Protein AF-0000000071025551 (afdb_homodimer)

Secondary structure (DSSP, 8-state):
-----------EEEEEEEEE--TT-EEEEEEEEE--TTGGG-SS-EEEEEEEETTEEEEEEEE-TT-PPPPEE-SSSEEEEEEEESS-EEETTEEEEEEEE-/-----------EEEEEEEEE--TT-EEEEEEEEE--TTGGG-SS-EEEEEEEETTEEEEEEEE-TT-PPPPEE-SSSEEEEEEEESS-EEETTEEEEEEEE-

Solvent-accessible surface area (backbone atoms only — not comparable to full-atom values): 10913 Å² total; per-residue (Å²): 131,77,84,73,72,77,82,77,65,75,48,52,35,39,38,38,36,41,44,41,54,55,84,89,19,29,40,40,38,39,64,81,40,48,49,31,52,56,36,84,72,45,74,49,19,34,37,36,37,27,36,31,55,96,86,40,78,39,82,73,50,76,35,27,13,65,52,60,75,70,77,41,69,36,88,34,30,28,40,36,37,40,38,38,34,72,73,61,50,54,39,88,34,36,34,33,42,68,47,79,49,114,131,78,84,71,73,76,80,77,63,74,53,49,38,38,36,37,36,42,44,44,54,57,83,88,20,27,38,39,37,40,65,81,41,49,48,28,52,58,35,84,72,46,75,50,19,33,37,37,38,27,35,31,54,97,85,40,76,39,84,72,47,77,35,27,12,68,54,61,71,72,78,41,68,36,90,33,30,28,39,35,37,40,36,38,35,76,72,61,48,53,40,88,34,36,34,33,41,68,47,79,49,112

Sequence (204 aa):
MSPNYPDEYDILLDCEYRIVVAPGTSIDLTFEDFSMEGGSSCQNDYLELYDVVSGVPVLLGVYCGTDAPPDTTSTENELRLVFHSDSSVGDNGFLANYVTNSMSPNYPDEYDILLDCEYRIVVAPGTSIDLTFEDFSMEGGSSCQNDYLELYDVVSGVPVLLGVYCGTDAPPDTTSTENELRLVFHSDSSVGDNGFLANYVTNS

Nearest PDB structures (foldseek):
  6gh8-assembly2_C  TM=7.427E-01  e=6.473E-05  Homo sapiens
  2qqk-assembly1_A  TM=7.541E-01  e=1.577E-04  Homo sapiens
  6fzw-assembly1_D  TM=7.476E-01  e=2.602E-04  Homo sapiens
  2qql-assembly1_A  TM=7.545E-01  e=4.062E-04  Homo sapiens
  6fzv-assembly1_D  TM=7.387E-01  e=3.075E-04  Homo sapiens

Structure (mmCIF, N/CA/C/O backbone):
data_AF-0000000071025551-model_v1
#
loop_
_entity.id
_entity.type
_entity.pdbx_description
1 polymer 'Putative bone morphogenetic protein 1-like'
#
loop_
_atom_site.group_PDB
_atom_site.id
_atom_site.type_symbol
_atom_site.label_atom_id
_atom_site.label_alt_id
_atom_site.label_comp_id
_atom_site.label_asym_id
_atom_site.label_entity_id
_atom_si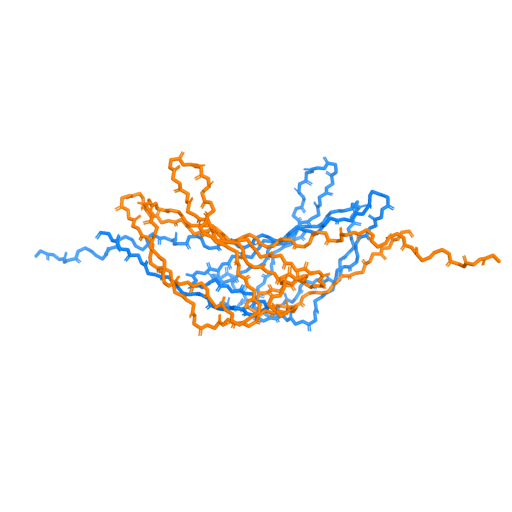te.label_seq_id
_atom_site.pdbx_PDB_ins_code
_atom_site.Cartn_x
_atom_site.Cartn_y
_atom_site.Cartn_z
_atom_site.occupancy
_atom_site.B_iso_or_equiv
_atom_site.auth_seq_id
_atom_site.auth_comp_id
_atom_site.auth_asym_id
_atom_site.auth_atom_id
_atom_site.pdbx_PDB_model_num
ATOM 1 N N . MET A 1 1 ? -17.875 -36.156 -15.172 1 19.58 1 MET A N 1
ATOM 2 C CA . MET A 1 1 ? -17.016 -35.75 -14.062 1 19.58 1 MET A CA 1
ATOM 3 C C . MET A 1 1 ? -16.766 -34.25 -14.086 1 19.58 1 MET A C 1
ATOM 5 O O . MET A 1 1 ? -16.266 -33.719 -15.086 1 19.58 1 MET A O 1
ATOM 9 N N . SER A 1 2 ? -17.578 -33.406 -13.625 1 21.92 2 SER A N 1
ATOM 10 C CA . SER A 1 2 ? -17.844 -32 -13.922 1 21.92 2 SER A CA 1
ATOM 11 C C . SER A 1 2 ? -16.672 -31.125 -13.523 1 21.92 2 SER A C 1
ATOM 13 O O . SER A 1 2 ? -16.125 -31.266 -12.43 1 21.92 2 SER A O 1
ATOM 15 N N . PRO A 1 3 ? -15.617 -30.766 -14.273 1 30.95 3 PRO A N 1
ATOM 16 C CA . PRO A 1 3 ? -14.297 -30.25 -13.898 1 30.95 3 PRO A CA 1
ATOM 17 C C . PRO A 1 3 ? -14.383 -29.062 -12.922 1 30.95 3 PRO A C 1
ATOM 19 O O . PRO A 1 3 ? -15.203 -28.172 -13.109 1 30.95 3 PRO A O 1
ATOM 22 N N . ASN A 1 4 ? -14.484 -29.266 -11.523 1 30.69 4 ASN A N 1
ATOM 23 C CA . ASN A 1 4 ? -14.711 -28.391 -10.375 1 30.69 4 ASN A CA 1
ATOM 24 C C . ASN A 1 4 ? -13.977 -27.062 -10.531 1 30.69 4 ASN A C 1
ATOM 26 O O . ASN A 1 4 ? -12.805 -27.031 -10.906 1 30.69 4 ASN A O 1
ATOM 30 N N . TYR A 1 5 ? -14.617 -26.016 -10.789 1 32.66 5 TYR A N 1
ATOM 31 C CA . TYR A 1 5 ? -14.203 -24.625 -10.945 1 32.66 5 TYR A CA 1
ATOM 32 C C . TYR A 1 5 ? -13.109 -24.266 -9.945 1 32.66 5 TYR A C 1
ATOM 34 O O . TYR A 1 5 ? -13.227 -24.578 -8.758 1 32.66 5 TYR A O 1
ATOM 42 N N . PRO A 1 6 ? -11.805 -24.344 -10.203 1 37.56 6 PRO A N 1
ATOM 43 C CA . PRO A 1 6 ? -10.781 -24.078 -9.195 1 37.56 6 PRO A CA 1
ATOM 44 C C . PRO A 1 6 ? -11.219 -23.031 -8.172 1 37.56 6 PRO A C 1
ATOM 46 O O . PRO A 1 6 ? -12.039 -22.156 -8.484 1 37.56 6 PRO A O 1
ATOM 49 N N . ASP A 1 7 ? -11.484 -23.281 -6.895 1 38.59 7 ASP A N 1
ATOM 50 C CA . ASP A 1 7 ? -11.82 -22.453 -5.734 1 38.59 7 ASP A CA 1
ATOM 51 C C . ASP A 1 7 ? -11.219 -21.062 -5.859 1 38.59 7 ASP A C 1
ATOM 53 O O . ASP A 1 7 ? -10.008 -20.906 -6.016 1 38.59 7 ASP A O 1
ATOM 57 N N . GLU A 1 8 ? -11.766 -20.016 -6.543 1 42.62 8 GLU A N 1
ATOM 58 C CA . GLU A 1 8 ? -11.547 -18.578 -6.633 1 42.62 8 GLU A CA 1
ATOM 59 C C . GLU A 1 8 ? -10.938 -18.031 -5.348 1 42.62 8 GLU A C 1
ATOM 61 O O . GLU A 1 8 ? -11.656 -17.734 -4.387 1 42.62 8 GLU A O 1
ATOM 66 N N . TYR A 1 9 ? -10.094 -18.734 -4.77 1 48.72 9 TYR A N 1
ATOM 67 C CA . TYR A 1 9 ? -9.547 -18.109 -3.57 1 48.72 9 TYR A CA 1
ATOM 68 C C . TYR A 1 9 ? -9.352 -16.609 -3.779 1 48.72 9 TYR A C 1
ATOM 70 O O . TYR A 1 9 ? -8.922 -16.188 -4.855 1 48.72 9 TYR A O 1
ATOM 78 N N . ASP A 1 10 ? -10.219 -15.891 -3.137 1 53.72 10 ASP A N 1
ATOM 79 C CA . ASP A 1 10 ? -10.211 -14.43 -3.07 1 53.72 10 ASP A CA 1
ATOM 80 C C . ASP A 1 10 ? -8.812 -13.906 -2.77 1 53.72 10 ASP A C 1
ATOM 82 O O . ASP A 1 10 ? -8.203 -14.281 -1.762 1 53.72 10 ASP A O 1
ATOM 86 N N . ILE A 1 11 ? -8.039 -13.758 -3.834 1 60.16 11 ILE A N 1
ATOM 87 C CA . ILE A 1 11 ? -6.758 -13.078 -3.682 1 60.16 11 ILE A CA 1
ATOM 88 C C . ILE A 1 11 ? -6.969 -11.727 -3.002 1 60.16 11 ILE A C 1
ATOM 90 O O . ILE A 1 11 ? -7.809 -10.93 -3.434 1 60.16 11 ILE A O 1
ATOM 94 N N . LEU A 1 12 ? -6.609 -11.836 -1.709 1 62.94 12 LEU A N 1
ATOM 95 C CA . LEU A 1 12 ? -6.723 -10.562 -1.004 1 62.94 12 LEU A CA 1
ATOM 96 C C . LEU A 1 12 ? -5.496 -9.688 -1.255 1 62.94 12 LEU A C 1
ATOM 98 O O . LEU A 1 12 ? -4.383 -10.047 -0.874 1 62.94 12 LEU A O 1
ATOM 102 N N . LEU A 1 13 ? -5.766 -8.664 -2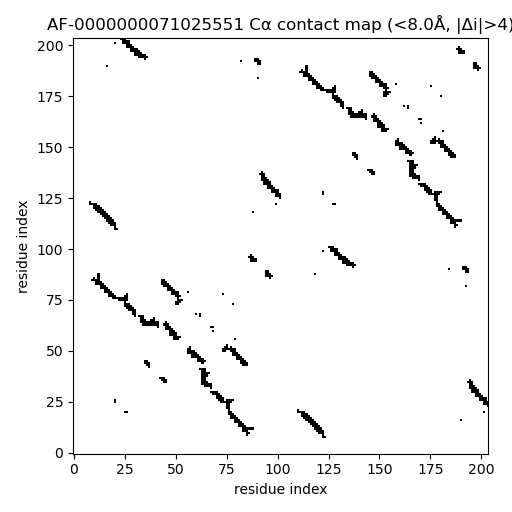.193 1 74.25 13 LEU A N 1
ATOM 103 C CA . LEU A 1 13 ? -4.738 -7.648 -2.412 1 74.25 13 LEU A CA 1
ATOM 104 C C . LEU A 1 13 ? -5 -6.418 -1.55 1 74.25 13 LEU A C 1
ATOM 106 O O . LEU A 1 13 ? -6.055 -5.789 -1.659 1 74.25 13 LEU A O 1
ATOM 110 N N . ASP A 1 14 ? -4.156 -6.293 -0.53 1 79.38 14 ASP A N 1
ATOM 111 C CA . ASP A 1 14 ? -4.301 -5.094 0.287 1 79.38 14 ASP A CA 1
ATOM 112 C C . ASP A 1 14 ? -3.043 -4.23 0.222 1 79.38 14 ASP A C 1
ATOM 114 O O . ASP A 1 14 ? -1.926 -4.742 0.316 1 79.38 14 ASP A O 1
ATOM 118 N N . CYS A 1 15 ? -3.285 -3.021 -0.14 1 84.31 15 CYS A N 1
ATOM 119 C CA . CYS A 1 15 ? -2.25 -2.004 -0.003 1 84.31 15 CYS A CA 1
ATOM 120 C C . CYS A 1 15 ? -2.514 -1.118 1.208 1 84.31 15 CYS A C 1
ATOM 122 O O . CYS A 1 15 ? -3.604 -0.56 1.349 1 84.31 15 CYS A O 1
ATOM 124 N N . GLU A 1 16 ? -1.615 -1.077 2.092 1 88.5 16 GLU A N 1
ATOM 125 C CA . GLU A 1 16 ? -1.729 -0.192 3.246 1 88.5 16 GLU A CA 1
ATOM 126 C C . GLU A 1 16 ? -0.703 0.937 3.18 1 88.5 16 GLU A C 1
ATOM 128 O O . GLU A 1 16 ? 0.493 0.687 3.014 1 88.5 16 GLU A O 1
ATOM 133 N N . TYR A 1 17 ? -1.312 2.162 3.223 1 88.88 17 TYR A N 1
ATOM 134 C CA . TYR A 1 17 ? -0.475 3.348 3.367 1 88.88 17 TYR A CA 1
ATOM 135 C C . TYR A 1 17 ? -0.443 3.82 4.816 1 88.88 17 TYR A C 1
ATOM 137 O O . TYR A 1 17 ? -1.484 3.898 5.473 1 88.88 17 TYR A O 1
ATOM 145 N N . ARG A 1 18 ? 0.72 4.082 5.34 1 89.19 18 ARG A N 1
ATOM 146 C CA . ARG A 1 18 ? 0.875 4.707 6.648 1 89.19 18 ARG A CA 1
ATOM 147 C C . ARG A 1 18 ? 1.546 6.07 6.531 1 89.19 18 ARG A C 1
ATOM 149 O O . ARG A 1 18 ? 2.668 6.176 6.031 1 89.19 18 ARG A O 1
ATOM 156 N N . ILE A 1 19 ? 0.842 7.059 6.969 1 89.94 19 ILE A N 1
ATOM 157 C CA . ILE A 1 19 ? 1.378 8.414 7.02 1 89.94 19 ILE A CA 1
ATOM 158 C C . ILE A 1 19 ? 1.691 8.789 8.469 1 89.94 19 ILE A C 1
ATOM 160 O O . ILE A 1 19 ? 0.787 8.891 9.297 1 89.94 19 ILE A O 1
ATOM 164 N N . VAL A 1 20 ? 2.93 8.945 8.766 1 90 20 VAL A N 1
ATOM 165 C CA . VAL A 1 20 ? 3.371 9.289 10.109 1 90 20 VAL A CA 1
ATOM 166 C C . VAL A 1 20 ? 4.23 10.547 10.07 1 90 20 VAL A C 1
ATOM 168 O O . VAL A 1 20 ? 5.168 10.641 9.273 1 90 20 VAL A O 1
ATOM 171 N N . VAL A 1 21 ? 3.859 11.523 10.883 1 89.38 21 VAL A N 1
ATOM 172 C CA . VAL A 1 21 ? 4.637 12.758 10.969 1 89.38 21 VAL A CA 1
ATOM 173 C C . VAL A 1 21 ? 5.164 12.938 12.391 1 89.38 21 VAL A C 1
ATOM 175 O O . VAL A 1 21 ? 5.027 12.039 13.227 1 89.38 21 VAL A O 1
ATOM 178 N N . ALA A 1 22 ? 5.891 13.992 12.609 1 88.06 22 ALA A N 1
ATOM 179 C CA . ALA A 1 22 ? 6.496 14.211 13.922 1 88.06 22 ALA A CA 1
ATOM 180 C C . ALA A 1 22 ? 5.426 14.344 15 1 88.06 22 ALA A C 1
ATOM 182 O O . ALA A 1 22 ? 4.359 14.914 14.766 1 88.06 22 ALA A O 1
ATOM 183 N N . PRO A 1 23 ? 5.746 13.805 16.219 1 90.81 23 PRO A N 1
ATOM 184 C CA . PRO A 1 23 ? 4.801 13.984 17.312 1 90.81 23 PRO A CA 1
ATOM 185 C C . PRO A 1 23 ? 4.438 15.453 17.531 1 90.81 23 PRO A C 1
ATOM 187 O O . PRO A 1 23 ? 5.293 16.328 17.422 1 90.81 23 PRO A O 1
ATOM 190 N N . GLY A 1 24 ? 3.201 15.719 17.906 1 91.88 24 GLY A N 1
ATOM 191 C CA . GLY A 1 24 ? 2.746 17.078 18.125 1 91.88 24 GLY A CA 1
ATOM 192 C C . GLY A 1 24 ? 2.303 17.781 16.844 1 91.88 24 GLY A C 1
ATOM 193 O O . GLY A 1 24 ? 1.814 18.906 16.891 1 91.88 24 GLY A O 1
ATOM 194 N N . THR A 1 25 ? 2.498 17.062 15.773 1 92.31 25 THR A N 1
ATOM 195 C CA . THR A 1 25 ? 2.102 17.562 14.461 1 92.31 25 THR A CA 1
ATOM 196 C C . THR A 1 25 ? 0.933 16.75 13.906 1 92.31 25 THR A C 1
ATOM 198 O O . THR A 1 25 ? 0.849 15.539 14.125 1 92.31 25 THR A O 1
ATOM 201 N N . SER A 1 26 ? 0.088 17.469 13.188 1 94.56 26 SER A N 1
ATOM 202 C CA . SER A 1 26 ? -1.045 16.766 12.594 1 94.56 26 SER A CA 1
ATOM 203 C C . SER A 1 26 ? -0.94 16.719 11.078 1 94.56 26 SER A C 1
ATOM 205 O O . SER A 1 26 ? -0.065 17.375 10.492 1 94.56 26 SER A O 1
ATOM 207 N N . ILE A 1 27 ? -1.828 15.906 10.484 1 92.38 27 ILE A N 1
ATOM 208 C CA . ILE A 1 27 ? -1.85 15.695 9.039 1 92.38 27 ILE A CA 1
ATOM 209 C C . ILE A 1 27 ? -3.152 16.234 8.461 1 92.38 27 ILE A C 1
ATOM 211 O O . ILE A 1 27 ? -4.234 15.961 8.977 1 92.38 27 ILE A O 1
ATOM 215 N N . ASP A 1 28 ? -3.025 17.031 7.43 1 94.94 28 ASP A N 1
ATOM 216 C CA . ASP A 1 28 ? -4.18 17.375 6.605 1 94.94 28 ASP A CA 1
ATOM 217 C C . ASP A 1 28 ? -4.148 16.625 5.273 1 94.94 28 ASP A C 1
ATOM 219 O O . ASP A 1 28 ? -3.262 16.859 4.445 1 94.94 28 ASP A O 1
ATOM 223 N N . LEU A 1 29 ? -5.184 15.766 5.113 1 95.06 29 LEU A N 1
ATOM 224 C CA . LEU A 1 29 ? -5.23 14.883 3.949 1 95.06 29 LEU A CA 1
ATOM 225 C C . LEU A 1 29 ? -6.336 15.305 2.988 1 95.06 29 LEU A C 1
ATOM 227 O O . LEU A 1 29 ? -7.469 15.547 3.406 1 95.06 29 LEU A O 1
ATOM 231 N N . THR A 1 30 ? -5.98 15.414 1.732 1 96.19 30 THR A N 1
ATOM 232 C CA . THR A 1 30 ? -6.938 15.727 0.681 1 96.19 30 THR A CA 1
ATOM 233 C C . THR A 1 30 ? -6.77 14.789 -0.509 1 96.19 30 THR A C 1
ATOM 235 O O . THR A 1 30 ? -5.656 14.344 -0.799 1 96.19 30 THR A O 1
ATOM 238 N N . PHE A 1 31 ? -7.898 14.523 -1.192 1 95.81 31 PHE A N 1
ATOM 239 C CA . PHE A 1 31 ? -7.848 13.695 -2.393 1 95.81 31 PHE A CA 1
ATOM 240 C C . PHE A 1 31 ? -8.008 14.547 -3.645 1 95.81 31 PHE A C 1
ATOM 242 O O . PHE A 1 31 ? -9.031 15.211 -3.828 1 95.81 31 PHE A O 1
ATOM 249 N N . GLU A 1 32 ? -6.988 14.422 -4.434 1 93.88 32 GLU A N 1
ATOM 250 C CA . GLU A 1 32 ? -6.992 15.172 -5.688 1 93.88 32 GLU A CA 1
ATOM 251 C C . GLU A 1 32 ? -7.766 14.43 -6.77 1 93.88 32 GLU A C 1
ATOM 253 O O . GLU A 1 32 ? -8.344 15.055 -7.668 1 93.88 32 GLU A O 1
ATOM 258 N N . ASP A 1 33 ? -7.727 13.172 -6.746 1 94.12 33 ASP A N 1
ATOM 259 C CA . ASP A 1 33 ? -8.43 12.266 -7.648 1 94.12 33 ASP A CA 1
ATOM 260 C C . ASP A 1 33 ? -8.969 11.055 -6.895 1 94.12 33 ASP A C 1
ATOM 262 O O . ASP A 1 33 ? -8.312 10.539 -5.98 1 94.12 33 ASP A O 1
ATOM 266 N N . PHE A 1 34 ? -10.219 10.734 -7.402 1 94.25 34 PHE A N 1
ATOM 267 C CA . PHE A 1 34 ? -10.836 9.578 -6.766 1 94.25 34 PHE A CA 1
ATOM 268 C C . PHE A 1 34 ? -11.859 8.93 -7.691 1 94.25 34 PHE A C 1
ATOM 270 O O . PHE A 1 34 ? -12.93 9.492 -7.934 1 94.25 34 PHE A O 1
ATOM 277 N N . SER A 1 35 ? -11.484 7.738 -8.164 1 91.88 35 SER A N 1
ATOM 278 C CA . SER A 1 35 ? -12.336 6.941 -9.031 1 91.88 35 SER A CA 1
ATOM 279 C C . SER A 1 35 ? -11.992 5.457 -8.938 1 91.88 35 SER A C 1
ATOM 281 O O . SER A 1 35 ? -11.102 4.977 -9.641 1 91.88 35 SER A O 1
ATOM 283 N N . MET A 1 36 ? -12.688 4.746 -8.094 1 87.88 36 MET A N 1
ATOM 284 C CA . MET A 1 36 ? -12.359 3.346 -7.828 1 87.88 36 MET A CA 1
ATOM 285 C C . MET A 1 36 ? -13.297 2.414 -8.594 1 87.88 36 MET A C 1
ATOM 287 O O . MET A 1 36 ? -14.461 2.75 -8.82 1 87.88 36 MET A O 1
ATOM 291 N N . GLU A 1 37 ? -12.789 1.286 -8.867 1 83.44 37 GLU A N 1
ATOM 292 C CA . GLU A 1 37 ? -13.586 0.285 -9.578 1 83.44 37 GLU A CA 1
ATOM 293 C C . GLU A 1 37 ? -14.695 -0.269 -8.688 1 83.44 37 GLU A C 1
ATOM 295 O O . GLU A 1 37 ? -14.484 -0.488 -7.488 1 83.44 37 GLU A O 1
ATOM 300 N N . GLY A 1 38 ? -15.867 -0.731 -9.289 1 79.12 38 GLY A N 1
ATOM 301 C CA . GLY A 1 38 ? -16.953 -1.413 -8.602 1 79.12 38 GLY A CA 1
ATOM 302 C C . GLY A 1 38 ? -18.109 -0.496 -8.25 1 79.12 38 GLY A C 1
ATOM 303 O O . GLY A 1 38 ? -19.172 -0.962 -7.852 1 79.12 38 GLY A O 1
ATOM 304 N N . GLY A 1 39 ? -17.906 0.752 -8.531 1 75.44 39 GLY A N 1
ATOM 305 C CA . GLY A 1 39 ? -19.031 1.657 -8.344 1 75.44 39 GLY A CA 1
ATOM 306 C C . GLY A 1 39 ? -19.328 1.937 -6.883 1 75.44 39 GLY A C 1
ATOM 307 O O . GLY A 1 39 ? -18.438 1.893 -6.039 1 75.44 39 GLY A O 1
ATOM 308 N N . SER A 1 40 ? -20.656 2.174 -6.625 1 74.56 40 SER A N 1
ATOM 309 C CA . SER A 1 40 ? -21.062 2.688 -5.32 1 74.56 40 SER A CA 1
ATOM 310 C C . SER A 1 40 ? -21.281 1.554 -4.324 1 74.56 40 SER A C 1
ATOM 312 O O . SER A 1 40 ? -21.391 1.789 -3.119 1 74.56 40 SER A O 1
ATOM 314 N N . SER A 1 41 ? -21.219 0.377 -4.77 1 79.56 41 SER A N 1
ATOM 315 C CA . SER A 1 41 ? -21.531 -0.725 -3.863 1 79.56 41 SER A CA 1
ATOM 316 C C . SER A 1 41 ? -20.266 -1.311 -3.248 1 79.56 41 SER A C 1
ATOM 318 O O . SER A 1 41 ? -20.328 -2.225 -2.424 1 79.56 41 SER A O 1
ATOM 320 N N . CYS A 1 42 ? -19.141 -0.804 -3.506 1 81 42 CYS A N 1
ATOM 321 C CA . CYS A 1 42 ? -17.859 -1.176 -2.934 1 81 42 CYS A CA 1
ATOM 322 C C . CYS A 1 42 ? -17.641 -2.682 -3.016 1 81 42 CYS A C 1
ATOM 324 O O . CYS A 1 42 ? -17.156 -3.295 -2.064 1 81 42 CYS A O 1
ATOM 326 N N . GLN A 1 43 ? -18.094 -3.305 -4.109 1 78.38 43 GLN A N 1
ATOM 327 C CA . GLN A 1 43 ? -18.016 -4.754 -4.258 1 78.38 43 GLN A CA 1
ATOM 328 C C . GLN A 1 43 ? -16.641 -5.184 -4.758 1 78.38 43 GLN A C 1
ATOM 330 O O . GLN A 1 43 ? -16.234 -6.336 -4.582 1 78.38 43 GLN A O 1
ATOM 335 N N . ASN A 1 44 ? -15.984 -4.32 -5.316 1 82 44 ASN A N 1
ATOM 336 C CA . ASN A 1 44 ? -14.68 -4.66 -5.871 1 82 44 ASN A CA 1
ATOM 337 C C . ASN A 1 44 ? -13.555 -3.904 -5.16 1 82 44 ASN A C 1
ATOM 339 O O . ASN A 1 44 ? -13.055 -4.355 -4.129 1 82 44 ASN A O 1
ATOM 343 N N . ASP A 1 45 ? -13.367 -2.699 -5.605 1 85.88 45 ASP A N 1
ATOM 344 C CA . ASP A 1 45 ? -12.312 -1.915 -4.973 1 85.88 45 ASP A CA 1
ATOM 345 C C . ASP A 1 45 ? -12.891 -0.924 -3.965 1 85.88 45 ASP A C 1
ATOM 347 O O . ASP A 1 45 ? -13.93 -0.311 -4.219 1 85.88 45 ASP A O 1
ATOM 351 N N . TYR A 1 46 ? -12.25 -0.785 -2.846 1 91.38 46 TYR A N 1
ATOM 352 C CA . TYR A 1 46 ? -12.641 0.263 -1.909 1 91.38 46 TYR A CA 1
ATOM 353 C C . TYR A 1 46 ? -11.461 0.694 -1.047 1 91.38 46 TYR A C 1
ATOM 355 O O . TYR A 1 46 ? -10.438 0.008 -0.999 1 91.38 46 TYR A O 1
ATOM 363 N N . LEU A 1 47 ? -11.695 1.9 -0.418 1 93.25 47 LEU A N 1
ATOM 364 C CA . LEU A 1 47 ? -10.672 2.514 0.429 1 93.25 47 LEU A CA 1
ATOM 365 C C . LEU A 1 47 ? -11.188 2.684 1.855 1 93.25 47 LEU A C 1
ATOM 367 O O . LEU A 1 47 ? -12.297 3.17 2.066 1 93.25 47 LEU A O 1
ATOM 371 N N . GLU A 1 48 ? -10.391 2.205 2.809 1 95 48 GLU A N 1
ATOM 372 C CA . GLU A 1 48 ? -10.641 2.514 4.215 1 95 48 GLU A CA 1
ATOM 373 C C . GLU A 1 48 ? -9.672 3.574 4.723 1 95 48 GLU A C 1
ATOM 375 O O . GLU A 1 48 ? -8.477 3.523 4.43 1 95 48 GLU A O 1
ATOM 380 N N . LEU A 1 49 ? -10.227 4.547 5.441 1 97.5 49 LEU A N 1
ATOM 381 C CA . LEU A 1 49 ? -9.414 5.582 6.074 1 97.5 49 LEU A CA 1
ATOM 382 C C . LEU A 1 49 ? -9.492 5.48 7.594 1 97.5 49 LEU A C 1
ATOM 384 O O . LEU A 1 49 ? -10.586 5.434 8.164 1 97.5 49 LEU A O 1
ATOM 388 N N . TYR A 1 50 ? -8.289 5.449 8.219 1 98.12 50 TYR A N 1
ATOM 389 C CA . TYR A 1 50 ? -8.219 5.348 9.672 1 98.12 50 TYR A CA 1
ATOM 390 C C . TYR A 1 50 ? -7.465 6.531 10.266 1 98.12 50 TYR A C 1
ATOM 392 O O . TYR A 1 50 ? -6.465 6.984 9.703 1 98.12 50 TYR A O 1
ATOM 400 N N . ASP A 1 51 ? -7.984 7.016 11.344 1 98.56 51 ASP A N 1
ATOM 401 C CA . ASP A 1 51 ? -7.219 7.844 12.266 1 98.56 51 ASP A CA 1
ATOM 402 C C . ASP A 1 51 ? -6.566 6.996 13.352 1 98.56 51 ASP A C 1
ATOM 404 O O . ASP A 1 51 ? -7.223 6.152 13.969 1 98.56 51 ASP A O 1
ATOM 408 N N . VAL A 1 52 ? -5.273 7.207 13.594 1 97.62 52 VAL A N 1
ATOM 409 C CA . VAL A 1 52 ? -4.625 6.438 14.656 1 97.62 52 VAL A CA 1
ATOM 410 C C . VAL A 1 52 ? -4.492 7.297 15.914 1 97.62 52 VAL A C 1
ATOM 412 O O . VAL A 1 52 ? -3.75 8.281 15.922 1 97.62 52 VAL A O 1
ATOM 415 N N . VAL A 1 53 ? -5.156 6.945 16.922 1 97.69 53 VAL A N 1
ATOM 416 C CA . VAL A 1 53 ? -5.195 7.691 18.172 1 97.69 53 VAL A CA 1
ATOM 417 C C . VAL A 1 53 ? -4.633 6.828 19.297 1 97.69 53 VAL A C 1
ATOM 419 O O . VAL A 1 53 ? -5.156 5.75 19.578 1 97.69 53 VAL A O 1
ATOM 422 N N . SER A 1 54 ? -3.502 7.289 19.938 1 97.44 54 SER A N 1
ATOM 423 C CA . SER A 1 54 ? -2.816 6.543 20.984 1 97.44 54 SER A CA 1
ATOM 424 C C . SER A 1 54 ? -2.451 5.141 20.516 1 97.44 54 SER A C 1
ATOM 426 O O . SER A 1 54 ? -2.656 4.164 21.25 1 97.44 54 SER A O 1
ATOM 428 N N . GLY A 1 55 ? -2.131 5.004 19.25 1 96.25 55 GLY A N 1
ATOM 429 C CA . GLY A 1 55 ? -1.635 3.77 18.656 1 96.25 55 GLY A CA 1
ATOM 430 C C . GLY A 1 55 ? -2.742 2.863 18.156 1 96.25 55 GLY A C 1
ATOM 431 O O . GLY A 1 55 ? -2.475 1.768 17.656 1 96.25 55 GLY A O 1
ATOM 432 N N . VAL A 1 56 ? -4.012 3.322 18.297 1 98 56 VAL A N 1
ATOM 433 C CA . VAL A 1 56 ? -5.145 2.49 17.906 1 98 56 VAL A CA 1
ATOM 434 C C . VAL A 1 56 ? -5.793 3.057 16.641 1 98 56 VAL A C 1
ATOM 436 O O . VAL A 1 56 ? -6.176 4.227 16.609 1 98 56 VAL A O 1
ATOM 439 N N . PRO A 1 57 ? -5.922 2.244 15.688 1 98.12 57 PRO A N 1
ATOM 440 C CA . PRO A 1 57 ? -6.613 2.732 14.492 1 98.12 57 PRO A CA 1
ATOM 441 C C . PRO A 1 57 ? -8.117 2.881 14.703 1 98.12 57 PRO A C 1
ATOM 443 O O . PRO A 1 57 ? -8.773 1.948 15.172 1 98.12 57 PRO A O 1
ATOM 446 N N . VAL A 1 58 ? -8.656 4.027 14.375 1 98.56 58 VAL A N 1
ATOM 447 C CA . VAL A 1 58 ? -10.086 4.336 14.406 1 98.56 58 VAL A CA 1
ATOM 448 C C . VAL A 1 58 ? -10.602 4.551 12.984 1 98.56 58 VAL A C 1
ATOM 450 O O . VAL A 1 58 ? -10.102 5.422 12.266 1 98.56 58 VAL A O 1
ATOM 453 N N . LEU A 1 59 ? -11.602 3.768 12.562 1 98.56 59 LEU A N 1
ATOM 454 C CA . LEU A 1 59 ? -12.141 3.867 11.211 1 98.56 59 LEU A CA 1
ATOM 455 C C . LEU A 1 59 ? -12.914 5.168 11.031 1 98.56 59 LEU A C 1
ATOM 457 O O . LEU A 1 59 ? -13.883 5.422 11.758 1 98.56 59 LEU A O 1
ATOM 461 N N . LEU A 1 60 ? -12.422 5.926 10.031 1 98.44 60 LEU A N 1
ATOM 462 C CA . LEU A 1 60 ? -13.102 7.184 9.727 1 98.44 60 LEU A CA 1
ATOM 463 C C . LEU A 1 60 ? -14.164 6.984 8.648 1 98.44 60 LEU A C 1
ATOM 465 O O . LEU A 1 60 ? -15.156 7.711 8.602 1 98.44 60 LEU A O 1
ATOM 469 N N . GLY A 1 61 ? -13.977 6.09 7.699 1 97.31 61 GLY A N 1
ATOM 470 C CA . GLY A 1 61 ? -14.945 5.816 6.652 1 97.31 61 GLY A CA 1
ATOM 471 C C . GLY A 1 61 ? -14.453 4.812 5.629 1 97.31 61 GLY A C 1
ATOM 472 O O . GLY A 1 61 ? -13.266 4.477 5.598 1 97.31 61 GLY A O 1
ATOM 473 N N . VAL A 1 62 ? -15.414 4.297 4.883 1 95.38 62 VAL A N 1
ATOM 474 C CA . VAL A 1 62 ? -15.18 3.43 3.734 1 95.38 62 VAL A CA 1
ATOM 475 C C . VAL A 1 62 ? -15.688 4.109 2.463 1 95.38 62 VAL A C 1
ATOM 477 O O . VAL A 1 62 ? -16.797 4.633 2.432 1 95.38 62 VAL A O 1
ATOM 480 N N . TYR A 1 63 ? -14.82 4.102 1.489 1 94.62 63 TYR A N 1
ATOM 481 C CA . TYR A 1 63 ? -15.133 4.891 0.302 1 94.62 63 TYR A CA 1
ATOM 482 C C . TYR A 1 63 ? -14.914 4.074 -0.967 1 94.62 63 TYR A C 1
ATOM 484 O O . TYR A 1 63 ? -13.953 3.309 -1.061 1 94.62 63 TYR A O 1
ATOM 492 N N . CYS A 1 64 ? -15.734 4.273 -2.008 1 93.31 64 CYS A N 1
ATOM 493 C CA . CYS A 1 64 ? -15.68 3.553 -3.275 1 93.31 64 CYS A CA 1
ATOM 494 C C . CYS A 1 64 ? -16.328 4.363 -4.395 1 93.31 64 CYS A C 1
ATOM 496 O O . CYS A 1 64 ? -16.922 5.406 -4.141 1 93.31 64 CYS A O 1
ATOM 498 N N . GLY A 1 65 ? -16.156 3.811 -5.613 1 92.5 65 GLY A N 1
ATOM 499 C CA . GLY A 1 65 ? -16.719 4.535 -6.746 1 92.5 65 GLY A CA 1
ATOM 500 C C . GLY A 1 65 ? -16.078 5.895 -6.953 1 92.5 65 GLY A C 1
ATOM 501 O O . GLY A 1 65 ? -14.852 6.008 -7.039 1 92.5 65 GLY A O 1
ATOM 502 N N . THR A 1 66 ? -16.891 6.938 -7.023 1 93.69 66 THR A N 1
ATOM 503 C CA . THR A 1 66 ? -16.375 8.281 -7.254 1 93.69 66 THR A CA 1
ATOM 504 C C . THR A 1 66 ? -16.609 9.172 -6.035 1 93.69 66 THR A C 1
ATOM 506 O O . THR A 1 66 ? -16.406 10.383 -6.098 1 93.69 66 THR A O 1
ATOM 509 N N . ASP A 1 67 ? -17.031 8.57 -4.961 1 92.06 67 ASP A N 1
ATOM 510 C CA . ASP A 1 67 ? -17.25 9.32 -3.725 1 92.06 67 ASP A CA 1
ATOM 511 C C . ASP A 1 67 ? -15.969 9.422 -2.91 1 92.06 67 ASP A C 1
ATOM 513 O O . ASP A 1 67 ? -15.672 8.555 -2.092 1 92.06 67 ASP A O 1
ATOM 517 N N . ALA A 1 68 ? -15.391 10.547 -3.072 1 94.5 68 ALA A N 1
ATOM 518 C CA . ALA A 1 68 ? -14.094 10.719 -2.42 1 94.5 68 ALA A CA 1
ATOM 519 C C . ALA A 1 68 ? -14.258 10.953 -0.921 1 94.5 68 ALA A C 1
ATOM 521 O O . ALA A 1 68 ? -15.281 11.492 -0.481 1 94.5 68 ALA A O 1
ATOM 522 N N . PRO A 1 69 ? -13.266 10.547 -0.15 1 96.81 69 PRO A N 1
ATOM 523 C CA . PRO A 1 69 ? -13.281 10.945 1.259 1 96.81 69 PRO A CA 1
ATOM 524 C C . PRO A 1 69 ? -13.289 12.461 1.441 1 96.81 69 PRO A C 1
ATOM 526 O O . PRO A 1 69 ? -12.734 13.195 0.611 1 96.81 69 PRO A O 1
ATOM 529 N N . PRO A 1 70 ? -13.914 12.914 2.504 1 97.69 70 PRO A N 1
ATOM 530 C CA . PRO A 1 70 ? -13.789 14.344 2.793 1 97.69 70 PRO A CA 1
ATOM 531 C C . PRO A 1 70 ? -12.383 14.734 3.244 1 97.69 70 PRO A C 1
ATOM 533 O O . PRO A 1 70 ? -11.609 13.883 3.678 1 97.69 70 PRO A O 1
ATOM 536 N N . ASP A 1 71 ? -12.086 16.031 3.062 1 97.69 71 ASP A N 1
ATOM 537 C CA . ASP A 1 71 ? -10.844 16.516 3.664 1 97.69 71 ASP A CA 1
ATOM 538 C C . ASP A 1 71 ? -10.742 16.078 5.125 1 97.69 71 ASP A C 1
ATOM 540 O O . ASP A 1 71 ? -11.695 16.234 5.891 1 97.69 71 ASP A O 1
ATOM 544 N N . THR A 1 72 ? -9.555 15.555 5.48 1 97.81 72 THR A N 1
ATOM 545 C CA . THR A 1 72 ? -9.445 14.93 6.793 1 97.81 72 THR A CA 1
ATOM 546 C C . THR A 1 72 ? -8.219 15.445 7.539 1 97.81 72 THR A C 1
ATOM 548 O O . THR A 1 72 ? -7.125 15.523 6.969 1 97.81 72 THR A O 1
ATOM 551 N N . THR A 1 73 ? -8.406 15.836 8.758 1 97.5 73 THR A N 1
ATOM 552 C CA . THR A 1 73 ? -7.301 16.172 9.641 1 97.5 73 THR A CA 1
ATOM 553 C C . THR A 1 73 ? -7.125 15.102 10.719 1 97.5 73 THR A C 1
ATOM 555 O O . THR A 1 73 ? -8.094 14.695 11.359 1 97.5 73 THR A O 1
ATOM 558 N N . SER A 1 74 ? -5.914 14.688 10.922 1 97.44 74 SER A N 1
ATOM 559 C CA . SER A 1 74 ? -5.668 13.641 11.906 1 97.44 74 SER A CA 1
ATOM 560 C C . SER A 1 74 ? -5.762 14.188 13.328 1 97.44 74 SER A C 1
ATOM 562 O O . SER A 1 74 ? -5.504 15.367 13.562 1 97.44 74 SER A O 1
ATOM 564 N N . THR A 1 75 ? -6.223 13.359 14.266 1 98.06 75 THR A N 1
ATOM 565 C CA . THR A 1 75 ? -6.27 13.727 15.68 1 98.06 75 THR A CA 1
ATOM 566 C C . THR A 1 75 ? -4.859 13.852 16.25 1 98.06 75 THR A C 1
ATOM 568 O O . THR A 1 75 ? -4.578 14.781 17.016 1 98.06 75 THR A O 1
ATOM 571 N N . GLU A 1 76 ? -4.008 12.906 15.984 1 96.81 76 GLU A N 1
ATOM 572 C CA . GLU A 1 76 ? -2.598 12.93 16.375 1 96.81 76 GLU A CA 1
ATOM 573 C C . GLU A 1 76 ? -1.692 12.922 15.141 1 96.81 76 GLU A C 1
ATOM 575 O O . GLU A 1 76 ? -1.92 13.68 14.195 1 96.81 76 GLU A O 1
ATOM 580 N N . ASN A 1 77 ? -0.673 12.141 15.117 1 94.88 77 ASN A N 1
ATOM 581 C CA . ASN A 1 77 ? 0.348 12.336 14.094 1 94.88 77 ASN A CA 1
ATOM 582 C C . ASN A 1 77 ? 0.372 11.172 13.102 1 94.88 77 ASN A C 1
ATOM 584 O O . ASN A 1 77 ? 1.395 10.914 12.469 1 94.88 77 ASN A O 1
ATOM 588 N N . GLU A 1 78 ? -0.776 10.414 12.977 1 94 78 GLU A N 1
ATOM 589 C CA . GLU A 1 78 ? -0.751 9.242 12.102 1 94 78 GLU A CA 1
ATOM 590 C C . GLU A 1 78 ? -2.111 9.016 11.445 1 94 78 GLU A C 1
ATOM 592 O O . GLU A 1 78 ? -3.146 9.078 12.117 1 94 78 GLU A O 1
ATOM 597 N N . LEU A 1 79 ? -2.125 8.859 10.117 1 95.5 79 LEU A N 1
ATOM 598 C CA . LEU A 1 79 ? -3.252 8.344 9.344 1 95.5 79 LEU A CA 1
ATOM 599 C C . LEU A 1 79 ? -2.881 7.043 8.641 1 95.5 79 LEU A C 1
ATOM 601 O O . LEU A 1 79 ? -1.716 6.828 8.297 1 95.5 79 LEU A O 1
ATOM 605 N N . ARG A 1 80 ? -3.879 6.258 8.461 1 94.38 80 ARG A N 1
ATOM 606 C CA . ARG A 1 80 ? -3.715 5.004 7.73 1 94.38 80 ARG A CA 1
ATOM 607 C C . ARG A 1 80 ? -4.777 4.855 6.648 1 94.38 80 ARG A C 1
ATOM 609 O O . ARG A 1 80 ? -5.965 5.082 6.902 1 94.38 80 ARG A O 1
ATOM 616 N N . LEU A 1 81 ? -4.281 4.527 5.445 1 94 81 LEU A N 1
ATOM 617 C CA . LEU A 1 81 ? -5.164 4.203 4.328 1 94 81 LEU A CA 1
ATOM 618 C C . LEU A 1 81 ? -5.016 2.742 3.922 1 94 81 LEU A C 1
ATOM 620 O O . LEU A 1 81 ? -3.895 2.252 3.752 1 94 81 LEU A O 1
ATOM 624 N N . VAL A 1 82 ? -6.121 2.023 3.809 1 91.94 82 VAL A N 1
ATOM 625 C CA . VAL A 1 82 ? -6.094 0.638 3.354 1 91.94 82 VAL A CA 1
ATOM 626 C C . VAL A 1 82 ? -6.926 0.498 2.08 1 91.94 82 VAL A C 1
ATOM 628 O O . VAL A 1 82 ? -8.148 0.659 2.107 1 91.94 82 VAL A O 1
ATOM 631 N N . PHE A 1 83 ? -6.234 0.161 1.026 1 89.81 83 PHE A N 1
ATOM 632 C CA . PHE A 1 83 ? -6.879 -0.05 -0.265 1 89.81 83 PHE A CA 1
ATOM 633 C C . PHE A 1 83 ? -7.066 -1.537 -0.538 1 89.81 83 PHE A C 1
ATOM 635 O O . PHE A 1 83 ? -6.109 -2.312 -0.478 1 89.81 83 PHE A O 1
ATOM 642 N N . HIS A 1 84 ? -8.25 -1.887 -0.845 1 87.19 84 HIS A N 1
ATOM 643 C CA . HIS A 1 84 ? -8.617 -3.252 -1.206 1 87.19 84 HIS A CA 1
ATOM 644 C C . HIS A 1 84 ? -8.914 -3.367 -2.697 1 87.19 84 HIS A C 1
ATOM 646 O O . HIS A 1 84 ? -9.727 -2.613 -3.23 1 87.19 84 HIS A O 1
ATOM 652 N N . SER A 1 85 ? -8.156 -4.281 -3.357 1 81.62 85 SER A N 1
ATOM 653 C CA . SER A 1 85 ? -8.398 -4.5 -4.777 1 81.62 85 SER A CA 1
ATOM 654 C C . SER A 1 85 ? -8.43 -5.988 -5.109 1 81.62 85 SER A C 1
ATOM 656 O O . SER A 1 85 ? -7.844 -6.801 -4.391 1 81.62 85 SER A O 1
ATOM 658 N N . ASP A 1 86 ? -9.047 -6.461 -6.195 1 77.56 86 ASP A N 1
ATOM 659 C CA . ASP A 1 86 ? -9.164 -7.875 -6.543 1 77.56 86 ASP A CA 1
ATOM 660 C C . ASP A 1 86 ? -8.195 -8.25 -7.66 1 77.56 86 ASP A C 1
ATOM 662 O O . ASP A 1 86 ? -7.977 -9.43 -7.93 1 77.56 86 ASP A O 1
ATOM 666 N N . SER A 1 87 ? -7.605 -7.324 -8.258 1 71.38 87 SER A N 1
ATOM 667 C CA . SER A 1 87 ? -7.02 -7.844 -9.492 1 71.38 87 SER A CA 1
ATOM 668 C C . SER A 1 87 ? -5.582 -7.367 -9.664 1 71.38 87 SER A C 1
ATOM 670 O O . SER A 1 87 ? -4.824 -7.934 -10.453 1 71.38 87 SER A O 1
ATOM 672 N N . SER A 1 88 ? -5.113 -6.324 -9.188 1 76.06 88 SER A N 1
ATOM 673 C CA . SER A 1 88 ? -3.77 -5.863 -9.516 1 76.06 88 SER A CA 1
ATOM 674 C C . SER A 1 88 ? -3.168 -5.062 -8.359 1 76.06 88 SER A C 1
ATOM 676 O O . SER A 1 88 ? -3.877 -4.676 -7.434 1 76.06 88 SER A O 1
ATOM 678 N N . VAL A 1 89 ? -1.858 -5.133 -8.508 1 82.19 89 VAL A N 1
ATOM 679 C CA . VAL A 1 89 ? -1.059 -4.297 -7.625 1 82.19 89 VAL A CA 1
ATOM 680 C C . VAL A 1 89 ? -0.502 -3.105 -8.398 1 82.19 89 VAL A C 1
ATOM 682 O O . VAL A 1 89 ? -0.005 -3.262 -9.516 1 82.19 89 VAL A O 1
ATOM 685 N N . GLY A 1 90 ? -0.65 -1.979 -7.852 1 82.25 90 GLY A N 1
ATOM 686 C CA . GLY A 1 90 ? -0.052 -0.85 -8.547 1 82.25 90 GLY A CA 1
ATOM 687 C C . GLY A 1 90 ? 0.09 0.381 -7.672 1 82.25 90 GLY A C 1
ATOM 688 O O . GLY A 1 90 ? -0.499 0.452 -6.59 1 82.25 90 GLY A O 1
ATOM 689 N N . ASP A 1 91 ? 0.885 1.296 -8.016 1 80 91 ASP A N 1
ATOM 690 C CA . ASP A 1 91 ? 1.1 2.639 -7.484 1 80 91 ASP A CA 1
ATOM 691 C C . ASP A 1 91 ? 1.558 3.598 -8.578 1 80 91 ASP A C 1
ATOM 693 O O . ASP A 1 91 ? 1.49 3.27 -9.766 1 80 91 ASP A O 1
ATOM 697 N N . ASN A 1 92 ? 1.892 4.891 -8.023 1 74.12 92 ASN A N 1
ATOM 698 C CA . ASN A 1 92 ? 2.426 5.852 -8.977 1 74.12 92 ASN A CA 1
ATOM 699 C C . ASN A 1 92 ? 3.768 5.398 -9.547 1 74.12 92 ASN A C 1
ATOM 701 O O . ASN A 1 92 ? 4.797 5.496 -8.875 1 74.12 92 ASN A O 1
ATOM 705 N N . GLY A 1 93 ? 3.65 4.668 -10.695 1 81.75 93 GLY A N 1
ATOM 706 C CA . GLY A 1 93 ? 4.883 4.348 -11.398 1 81.75 93 GLY A CA 1
ATOM 707 C C . GLY A 1 93 ? 5.027 2.869 -11.711 1 81.75 93 GLY A C 1
ATOM 708 O O . GLY A 1 93 ? 5.996 2.453 -12.352 1 81.75 93 GLY A O 1
ATOM 709 N N . PHE A 1 94 ? 4.129 2.078 -11.156 1 89.06 94 PHE A N 1
ATOM 710 C CA . PHE A 1 94 ? 4.215 0.692 -11.602 1 89.06 94 PHE A CA 1
ATOM 711 C C . PHE A 1 94 ? 2.834 0.046 -11.625 1 89.06 94 PHE A C 1
ATOM 713 O O . PHE A 1 94 ? 1.912 0.512 -10.953 1 89.06 94 PHE A O 1
ATOM 720 N N . LEU A 1 95 ? 2.744 -0.971 -12.422 1 89.94 95 LEU A N 1
ATOM 721 C CA . LEU A 1 95 ? 1.6 -1.869 -12.523 1 89.94 95 LEU A CA 1
ATOM 722 C C . LEU A 1 95 ? 2.053 -3.322 -12.609 1 89.94 95 LEU A C 1
ATOM 724 O O . LEU A 1 95 ? 2.852 -3.678 -13.484 1 89.94 95 LEU A O 1
ATOM 728 N N . ALA A 1 96 ? 1.534 -4.094 -11.648 1 91.31 96 ALA A N 1
ATOM 729 C CA . ALA A 1 96 ? 1.913 -5.504 -11.602 1 91.31 96 ALA A CA 1
ATOM 730 C C . ALA A 1 96 ? 0.683 -6.402 -11.664 1 91.31 96 ALA A C 1
ATOM 732 O O . ALA A 1 96 ? -0.367 -6.074 -11.109 1 91.31 96 ALA A O 1
ATOM 733 N N . ASN A 1 97 ? 0.979 -7.477 -12.375 1 90.12 97 ASN A N 1
ATOM 734 C CA . ASN A 1 97 ? -0.024 -8.531 -12.453 1 90.12 97 ASN A CA 1
ATOM 735 C C . ASN A 1 97 ? 0.511 -9.852 -11.906 1 90.12 97 ASN A C 1
ATOM 737 O O . ASN A 1 97 ? 1.725 -10.055 -11.836 1 90.12 97 ASN A O 1
ATOM 741 N N . TYR A 1 98 ? -0.431 -10.664 -11.43 1 89.56 98 TYR A N 1
ATOM 742 C CA . TYR A 1 98 ? 0.025 -11.961 -10.93 1 89.56 98 TYR A CA 1
ATOM 743 C C . TYR A 1 98 ? -0.944 -13.062 -11.328 1 89.56 98 TYR A C 1
ATOM 745 O O . TYR A 1 98 ? -2.121 -12.805 -11.586 1 89.56 98 TYR A O 1
ATOM 753 N N . VAL A 1 99 ? -0.391 -14.273 -11.492 1 89 99 VAL A N 1
ATOM 754 C CA . VAL A 1 99 ? -1.191 -15.477 -11.719 1 89 99 VAL A CA 1
ATOM 755 C C . VAL A 1 99 ? -0.839 -16.531 -10.68 1 89 99 VAL A C 1
ATOM 757 O O . VAL A 1 99 ? 0.238 -16.5 -10.078 1 89 99 VAL A O 1
ATOM 760 N N . THR A 1 100 ? -1.81 -17.359 -10.422 1 87.94 100 THR A N 1
ATOM 761 C CA . THR A 1 100 ? -1.633 -18.438 -9.453 1 87.94 100 THR A CA 1
ATOM 762 C C . THR A 1 100 ? -1.298 -19.75 -10.156 1 87.94 100 THR A C 1
ATOM 764 O O . THR A 1 100 ? -1.833 -20.031 -11.234 1 87.94 100 THR A O 1
ATOM 767 N N . ASN A 1 101 ? -0.274 -20.406 -9.57 1 85.94 101 ASN A N 1
ATOM 768 C CA . ASN A 1 101 ? 0.111 -21.703 -10.102 1 85.94 101 ASN A CA 1
ATOM 769 C C . ASN A 1 101 ? -0.097 -22.812 -9.078 1 85.94 101 ASN A C 1
ATOM 771 O O . ASN A 1 101 ? 0.572 -22.844 -8.047 1 85.94 101 ASN A O 1
ATOM 775 N N . SER A 1 102 ? -1.043 -23.594 -9.141 1 78.19 102 SER A N 1
ATOM 776 C CA . SER A 1 102 ? -1.359 -24.703 -8.25 1 78.19 102 SER A CA 1
ATOM 777 C C . SER A 1 102 ? -0.773 -26.016 -8.773 1 78.19 102 SER A C 1
ATOM 779 O O . SER A 1 102 ? -0.636 -26.203 -9.984 1 78.19 102 SER A O 1
ATOM 781 N N . MET B 1 1 ? 17.203 37 12.406 1 19.59 1 MET B N 1
ATOM 782 C CA . MET B 1 1 ? 16.688 35.812 13.039 1 19.59 1 MET B CA 1
ATOM 783 C C . MET B 1 1 ? 16.234 34.781 11.992 1 19.59 1 MET B C 1
ATOM 785 O O . MET B 1 1 ? 15.352 35.094 11.18 1 19.59 1 MET B O 1
ATOM 789 N N . SER B 1 2 ? 17.031 34 11.383 1 22.14 2 SER B N 1
ATOM 790 C CA . SER B 1 2 ? 16.969 33.344 10.086 1 22.14 2 SER B CA 1
ATOM 791 C C . SER B 1 2 ? 15.859 32.281 10.07 1 22.14 2 SER B C 1
ATOM 793 O O . SER B 1 2 ? 15.719 31.5 11.008 1 22.14 2 SER B O 1
ATOM 795 N N . PRO B 1 3 ? 14.578 32.438 9.688 1 31.55 3 PRO B N 1
ATOM 796 C CA . PRO B 1 3 ? 13.406 31.609 9.984 1 31.55 3 PRO B CA 1
ATOM 797 C C . PRO B 1 3 ? 13.648 30.125 9.711 1 31.55 3 PRO B C 1
ATOM 799 O O . PRO B 1 3 ? 14.227 29.781 8.68 1 31.55 3 PRO B O 1
ATOM 802 N N . ASN B 1 4 ? 14.227 29.281 10.688 1 30.48 4 ASN B N 1
ATOM 803 C CA . ASN B 1 4 ? 14.672 27.891 10.695 1 30.48 4 ASN B CA 1
ATOM 804 C C . ASN B 1 4 ? 13.734 26.984 9.883 1 30.48 4 ASN B C 1
ATOM 806 O O . ASN B 1 4 ? 12.516 27.062 10.039 1 30.48 4 ASN B O 1
ATOM 810 N N . TYR B 1 5 ? 14.102 26.609 8.773 1 32.66 5 TYR B N 1
ATOM 811 C CA . TYR B 1 5 ? 13.445 25.703 7.836 1 32.66 5 TYR B CA 1
ATOM 812 C C . TYR B 1 5 ? 12.742 24.562 8.578 1 32.66 5 TYR B C 1
ATOM 814 O O . TYR B 1 5 ? 13.328 23.953 9.477 1 32.66 5 TYR B O 1
ATOM 822 N N . PRO B 1 6 ? 11.477 24.594 8.953 1 37.66 6 PRO B N 1
ATOM 823 C CA . PRO B 1 6 ? 10.867 23.516 9.727 1 37.66 6 PRO B CA 1
ATOM 824 C C . PRO B 1 6 ? 11.5 22.156 9.445 1 37.66 6 PRO B C 1
ATOM 826 O O . PRO B 1 6 ? 12.062 21.953 8.367 1 37.66 6 PRO B O 1
ATOM 829 N N . ASP B 1 7 ? 12.156 21.453 10.344 1 38.75 7 ASP B N 1
ATOM 830 C CA . ASP B 1 7 ? 12.734 20.109 10.375 1 38.75 7 ASP B CA 1
ATOM 831 C C . ASP B 1 7 ? 11.992 19.172 9.43 1 38.75 7 ASP B C 1
ATOM 833 O O . ASP B 1 7 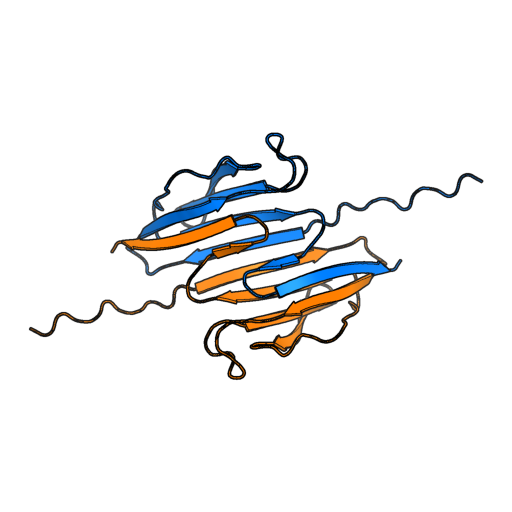? 10.773 19 9.531 1 38.75 7 ASP B O 1
ATOM 837 N N . GLU B 1 8 ? 12.266 19 8.117 1 42.81 8 GLU B N 1
ATOM 838 C CA . GLU B 1 8 ? 11.906 18.047 7.066 1 42.81 8 GLU B CA 1
ATOM 839 C C . GLU B 1 8 ? 11.578 16.672 7.648 1 42.81 8 GLU B C 1
ATOM 841 O O . GLU B 1 8 ? 12.469 15.859 7.883 1 42.81 8 GLU B O 1
ATOM 846 N N . TYR B 1 9 ? 10.969 16.641 8.742 1 49.47 9 TYR B N 1
ATOM 847 C CA . TYR B 1 9 ? 10.688 15.281 9.203 1 49.47 9 TYR B CA 1
ATOM 848 C C . TYR B 1 9 ? 10.258 14.383 8.055 1 49.47 9 TYR B C 1
ATOM 850 O O . TYR B 1 9 ? 9.562 14.828 7.141 1 49.47 9 TYR B O 1
ATOM 858 N N . ASP B 1 10 ? 11.125 13.438 7.766 1 54.88 10 ASP B N 1
ATOM 859 C CA . ASP B 1 10 ? 10.977 12.391 6.754 1 54.88 10 ASP B CA 1
ATOM 860 C C . ASP B 1 10 ? 9.602 11.719 6.855 1 54.88 10 ASP B C 1
ATOM 862 O O . ASP B 1 10 ? 9.234 11.203 7.914 1 54.88 10 ASP B O 1
ATOM 866 N N . ILE B 1 11 ? 8.641 12.344 6.184 1 61.22 11 ILE B N 1
ATOM 867 C CA . ILE B 1 11 ? 7.348 11.68 6.02 1 61.22 11 ILE B CA 1
ATOM 868 C C . ILE B 1 11 ? 7.547 10.289 5.441 1 61.22 11 ILE B C 1
ATOM 870 O O . ILE B 1 11 ? 8.242 10.117 4.438 1 61.22 11 ILE B O 1
ATOM 874 N N . LEU B 1 12 ? 7.367 9.367 6.418 1 65 12 LEU B N 1
ATOM 875 C CA . LEU B 1 12 ? 7.469 7.992 5.934 1 65 12 LEU B CA 1
ATOM 876 C C . LEU B 1 12 ? 6.16 7.539 5.297 1 65 12 LEU B C 1
ATOM 878 O O . LEU B 1 12 ? 5.164 7.34 5.996 1 65 12 LEU B O 1
ATOM 882 N N . LEU B 1 13 ? 6.176 7.637 3.881 1 74.81 13 LEU B N 1
ATOM 883 C CA . LEU B 1 13 ? 5.051 7.094 3.131 1 74.81 13 LEU B CA 1
ATOM 884 C C . LEU B 1 13 ? 5.375 5.699 2.6 1 74.81 13 LEU B C 1
ATOM 886 O O . LEU B 1 13 ? 6.293 5.539 1.791 1 74.81 13 LEU B O 1
ATOM 890 N N . ASP B 1 14 ? 4.797 4.715 3.297 1 79.75 14 ASP B N 1
ATOM 891 C CA . ASP B 1 14 ? 5.008 3.359 2.799 1 79.75 14 ASP B CA 1
ATOM 892 C C . ASP B 1 14 ? 3.684 2.693 2.436 1 79.75 14 ASP B C 1
ATOM 894 O O . ASP B 1 14 ? 2.709 2.789 3.184 1 79.75 14 ASP B O 1
ATOM 898 N N . CYS B 1 15 ? 3.656 2.25 1.214 1 84 15 CYS B N 1
ATOM 899 C CA . CYS B 1 15 ? 2.578 1.361 0.799 1 84 15 CYS B CA 1
ATOM 900 C C . CYS B 1 15 ? 3.047 -0.089 0.773 1 84 15 CYS B C 1
ATOM 902 O O . CYS B 1 15 ? 4.07 -0.404 0.164 1 84 15 CYS B O 1
ATOM 904 N N . GLU B 1 16 ? 2.418 -0.898 1.479 1 88.31 16 GLU B N 1
ATOM 905 C CA . GLU B 1 16 ? 2.727 -2.324 1.458 1 88.31 16 GLU B CA 1
ATOM 906 C C . GLU B 1 16 ? 1.586 -3.127 0.836 1 88.31 16 GLU B C 1
ATOM 908 O O . GLU B 1 16 ? 0.433 -3.004 1.256 1 88.31 16 GLU B O 1
ATOM 913 N N . TYR B 1 17 ? 2.031 -3.855 -0.241 1 88.69 17 TYR B N 1
ATOM 914 C CA . TYR B 1 17 ? 1.118 -4.828 -0.834 1 88.69 17 TYR B CA 1
ATOM 915 C C . TYR B 1 17 ? 1.42 -6.234 -0.334 1 88.69 17 TYR B C 1
ATOM 917 O O . TYR B 1 17 ? 2.58 -6.648 -0.282 1 88.69 17 TYR B O 1
ATOM 925 N N . ARG B 1 18 ? 0.393 -6.949 0.078 1 88.75 18 ARG B N 1
ATOM 926 C CA . ARG B 1 18 ? 0.521 -8.367 0.411 1 88.75 18 ARG B CA 1
ATOM 927 C C . ARG B 1 18 ? -0.322 -9.227 -0.525 1 88.75 18 ARG B C 1
ATOM 929 O O . ARG B 1 18 ? -1.539 -9.047 -0.61 1 88.75 18 ARG B O 1
ATOM 936 N N . ILE B 1 19 ? 0.356 -10.102 -1.218 1 89.38 19 ILE B N 1
ATOM 937 C CA . ILE B 1 19 ? -0.311 -11.07 -2.082 1 89.38 19 ILE B CA 1
ATOM 938 C C . ILE B 1 19 ? -0.265 -12.453 -1.439 1 89.38 19 ILE B C 1
ATOM 940 O O . ILE B 1 19 ? 0.812 -13.023 -1.265 1 89.38 19 ILE B O 1
ATOM 944 N N . VAL B 1 20 ? -1.385 -12.938 -1.053 1 89.5 20 VAL B N 1
ATOM 945 C CA . VAL B 1 20 ? -1.486 -14.242 -0.407 1 89.5 20 VAL B CA 1
ATOM 946 C C . VAL B 1 20 ? -2.475 -15.117 -1.17 1 89.5 20 VAL B C 1
ATOM 948 O O . VAL B 1 20 ? -3.596 -14.695 -1.46 1 89.5 20 VAL B O 1
ATOM 951 N N . VAL B 1 21 ? -2.008 -16.297 -1.525 1 89.12 21 VAL B N 1
ATOM 952 C CA . VAL B 1 21 ? -2.877 -17.25 -2.211 1 89.12 21 VAL B CA 1
ATOM 953 C C . VAL B 1 21 ? -3.021 -18.516 -1.372 1 89.12 21 VAL B C 1
ATOM 955 O O . VAL B 1 21 ? -2.553 -18.562 -0.233 1 89.12 21 VAL B O 1
ATOM 958 N N . ALA B 1 22 ? -3.793 -19.453 -1.87 1 87.62 22 ALA B N 1
ATOM 959 C CA . ALA B 1 22 ? -4.047 -20.672 -1.107 1 87.62 22 ALA B CA 1
ATOM 960 C C . ALA B 1 22 ? -2.752 -21.438 -0.856 1 87.62 22 ALA B C 1
ATOM 962 O O . ALA B 1 22 ? -1.866 -21.469 -1.715 1 87.62 22 ALA B O 1
ATOM 963 N N . PRO B 1 23 ? -2.664 -22.062 0.362 1 90.94 23 PRO B N 1
ATOM 964 C CA . PRO B 1 23 ? -1.488 -22.891 0.615 1 90.94 23 PRO B CA 1
ATOM 965 C C . PRO B 1 23 ? -1.269 -23.953 -0.469 1 90.94 23 PRO B C 1
ATOM 967 O O . PRO B 1 23 ? -2.232 -24.531 -0.973 1 90.94 23 PRO B O 1
ATOM 970 N N . GLY B 1 24 ? -0.014 -24.25 -0.787 1 91.81 24 GLY B N 1
ATOM 971 C CA . GLY B 1 24 ? 0.301 -25.219 -1.823 1 91.81 24 GLY B CA 1
ATOM 972 C C . GLY B 1 24 ? 0.297 -24.625 -3.219 1 91.81 24 GLY B C 1
ATOM 973 O O . GLY B 1 24 ? 0.63 -25.297 -4.191 1 91.81 24 GLY B O 1
ATOM 974 N N . THR B 1 25 ? -0.082 -23.359 -3.242 1 92.19 25 THR B N 1
ATOM 975 C CA . THR B 1 25 ? -0.114 -22.625 -4.5 1 92.19 25 THR B CA 1
ATOM 976 C C . THR B 1 25 ? 0.956 -21.547 -4.52 1 92.19 25 THR B C 1
ATOM 978 O O . THR B 1 25 ? 1.278 -20.969 -3.479 1 92.19 25 THR B O 1
ATOM 981 N N . SER B 1 26 ? 1.466 -21.328 -5.715 1 94.44 26 SER B N 1
ATOM 982 C CA . SER B 1 26 ? 2.477 -20.281 -5.828 1 94.44 26 SER B CA 1
ATOM 983 C C . SER B 1 26 ? 1.973 -19.109 -6.672 1 94.44 26 SER B C 1
ATOM 985 O O . SER B 1 26 ? 0.899 -19.188 -7.27 1 94.44 26 SER B O 1
ATOM 987 N N . ILE B 1 27 ? 2.766 -18.016 -6.645 1 92.19 27 ILE B N 1
ATOM 988 C CA . ILE B 1 27 ? 2.422 -16.781 -7.34 1 92.19 27 ILE B CA 1
ATOM 989 C C . ILE B 1 27 ? 3.439 -16.516 -8.445 1 92.19 27 ILE B C 1
ATOM 991 O O . ILE B 1 27 ? 4.648 -16.594 -8.219 1 92.19 27 ILE B O 1
ATOM 995 N N . ASP B 1 28 ? 2.934 -16.25 -9.609 1 94.81 28 ASP B N 1
ATOM 996 C CA . ASP B 1 28 ? 3.77 -15.688 -10.664 1 94.81 28 ASP B CA 1
ATOM 997 C C . ASP B 1 28 ? 3.471 -14.203 -10.867 1 94.81 28 ASP B C 1
ATOM 999 O O . ASP B 1 28 ? 2.373 -13.836 -11.289 1 94.81 28 ASP B O 1
ATOM 1003 N N . LEU B 1 29 ? 4.527 -13.398 -10.586 1 94.81 29 LEU B N 1
ATOM 1004 C CA . LEU B 1 29 ? 4.367 -11.953 -10.609 1 94.81 29 LEU B CA 1
ATOM 1005 C C . LEU B 1 29 ? 5.109 -11.344 -11.789 1 94.81 29 LEU B C 1
ATOM 1007 O O . LEU B 1 29 ? 6.277 -11.664 -12.031 1 94.81 29 LEU B O 1
ATOM 1011 N N . THR B 1 30 ? 4.414 -10.5 -12.508 1 96 30 THR B N 1
ATOM 1012 C CA . THR B 1 30 ? 5.004 -9.773 -13.625 1 96 30 THR B CA 1
ATOM 1013 C C . THR B 1 30 ? 4.641 -8.297 -13.562 1 96 30 THR B C 1
ATOM 1015 O O . THR B 1 30 ? 3.553 -7.938 -13.109 1 96 30 THR B O 1
ATOM 1018 N N . PHE B 1 31 ? 5.582 -7.453 -14.047 1 95.75 31 PHE B N 1
ATOM 1019 C CA . PHE B 1 31 ? 5.316 -6.023 -14.109 1 95.75 31 PHE B CA 1
ATOM 1020 C C . PHE B 1 31 ? 5.023 -5.582 -15.539 1 95.75 31 PHE B C 1
ATOM 1022 O O . PHE B 1 31 ? 5.867 -5.727 -16.422 1 95.75 31 PHE B O 1
ATOM 1029 N N . GLU B 1 32 ? 3.859 -5.027 -15.633 1 94 32 GLU B N 1
ATOM 1030 C CA . GLU B 1 32 ? 3.432 -4.547 -16.938 1 94 32 GLU B CA 1
ATOM 1031 C C . GLU B 1 32 ? 3.975 -3.148 -17.219 1 94 32 GLU B C 1
ATOM 1033 O O . GLU B 1 32 ? 4.203 -2.785 -18.375 1 94 32 GLU B O 1
ATOM 1038 N N . ASP B 1 33 ? 4.102 -2.381 -16.234 1 94.19 33 ASP B N 1
ATOM 1039 C CA . ASP B 1 33 ? 4.652 -1.028 -16.266 1 94.19 33 ASP B CA 1
ATOM 1040 C C . ASP B 1 33 ? 5.523 -0.766 -15.039 1 94.19 33 ASP B C 1
ATOM 1042 O O . ASP B 1 33 ? 5.219 -1.234 -13.938 1 94.19 33 ASP B O 1
ATOM 1046 N N . PHE B 1 34 ? 6.609 -0.006 -15.422 1 94.25 34 PHE B N 1
ATOM 1047 C CA . PHE B 1 34 ? 7.52 0.323 -14.336 1 94.25 34 PHE B CA 1
ATOM 1048 C C . PHE B 1 34 ? 8.328 1.572 -14.656 1 94.25 34 PHE B C 1
ATOM 1050 O O . PHE B 1 34 ? 9.211 1.539 -15.516 1 94.25 34 PHE B O 1
ATOM 1057 N N . SER B 1 35 ? 8 2.643 -13.922 1 91.81 35 SER B N 1
ATOM 1058 C CA . SER B 1 35 ? 8.688 3.924 -14.055 1 91.81 35 SER B CA 1
ATOM 1059 C C . SER B 1 35 ? 8.57 4.75 -12.781 1 91.81 35 SER B C 1
ATOM 1061 O O . SER B 1 35 ? 7.598 5.484 -12.594 1 91.81 35 SER B O 1
ATOM 1063 N N . MET B 1 36 ? 9.539 4.629 -11.906 1 88 36 MET B N 1
ATOM 1064 C CA . MET B 1 36 ? 9.477 5.266 -10.602 1 88 36 MET B CA 1
ATOM 1065 C C . MET B 1 36 ? 10.273 6.562 -10.586 1 88 36 MET B C 1
ATOM 1067 O O . MET B 1 36 ? 11.289 6.68 -11.281 1 88 36 MET B O 1
ATOM 1071 N N . GLU B 1 37 ? 9.844 7.43 -9.75 1 83.44 37 GLU B N 1
ATOM 1072 C CA . GLU B 1 37 ? 10.539 8.703 -9.609 1 83.44 37 GLU B CA 1
ATOM 1073 C C . GLU B 1 37 ? 11.906 8.523 -8.953 1 83.44 37 GLU B C 1
ATOM 1075 O O . GLU B 1 37 ? 12.055 7.715 -8.039 1 83.44 37 GLU B O 1
ATOM 1080 N N . GLY B 1 38 ? 12.914 9.445 -9.266 1 79.12 38 GLY B N 1
ATOM 1081 C CA . GLY B 1 38 ? 14.219 9.492 -8.617 1 79.12 38 GLY B CA 1
ATOM 1082 C C . GLY B 1 38 ? 15.312 8.805 -9.43 1 79.12 38 GLY B C 1
ATOM 1083 O O . GLY B 1 38 ? 16.5 8.945 -9.125 1 79.12 38 GLY B O 1
ATOM 1084 N N . GLY B 1 39 ? 14.883 8.195 -10.492 1 75.5 39 GLY B N 1
ATOM 1085 C CA . GLY B 1 39 ? 15.898 7.633 -11.367 1 75.5 39 GLY B CA 1
ATOM 1086 C C . GLY B 1 39 ? 16.547 6.379 -10.812 1 75.5 39 GLY B C 1
ATOM 1087 O O . GLY B 1 39 ? 15.93 5.645 -10.039 1 75.5 39 GLY B O 1
ATOM 1088 N N . SER B 1 40 ? 17.859 6.195 -11.195 1 74.69 40 SER B N 1
ATOM 1089 C CA . SER B 1 40 ? 18.531 4.926 -10.938 1 74.69 40 SER B CA 1
ATOM 1090 C C . SER B 1 40 ? 19.156 4.906 -9.547 1 74.69 40 SER B C 1
ATOM 1092 O O . SER B 1 40 ? 19.547 3.848 -9.055 1 74.69 40 SER B O 1
ATOM 1094 N N . SER B 1 41 ? 19.141 5.984 -8.875 1 79.69 41 SER B N 1
ATOM 1095 C CA . SER B 1 41 ? 19.812 6.027 -7.586 1 79.69 41 SER B CA 1
ATOM 1096 C C . SER B 1 41 ? 18.844 5.754 -6.441 1 79.69 41 SER B C 1
ATOM 1098 O O . SER B 1 41 ? 19.25 5.699 -5.277 1 79.69 41 SER B O 1
ATOM 1100 N N . CYS B 1 42 ? 17.641 5.484 -6.672 1 81.12 42 CYS B N 1
ATOM 1101 C CA . CYS B 1 42 ? 16.609 5.109 -5.711 1 81.12 42 CYS B CA 1
ATOM 1102 C C . CYS B 1 42 ? 16.578 6.09 -4.543 1 81.12 42 CYS B C 1
ATOM 1104 O O . CYS B 1 42 ? 16.469 5.676 -3.387 1 81.12 42 CYS B O 1
ATOM 1106 N N . GLN B 1 43 ? 16.797 7.391 -4.84 1 78.5 43 GLN B N 1
ATOM 1107 C CA . GLN B 1 43 ? 16.859 8.406 -3.795 1 78.5 43 GLN B CA 1
ATOM 1108 C C . GLN B 1 43 ? 15.461 8.875 -3.395 1 78.5 43 GLN B C 1
ATOM 1110 O O . GLN B 1 43 ? 15.273 9.406 -2.297 1 78.5 43 GLN B O 1
ATOM 1115 N N . ASN B 1 44 ? 14.578 8.664 -4.203 1 81.94 44 ASN B N 1
ATOM 1116 C CA . ASN B 1 44 ? 13.219 9.125 -3.924 1 81.94 44 ASN B CA 1
ATOM 1117 C C . ASN B 1 44 ? 12.242 7.965 -3.803 1 81.94 44 ASN B C 1
ATOM 1119 O O . ASN B 1 44 ? 12.102 7.371 -2.73 1 81.94 44 ASN B O 1
ATOM 1123 N N . ASP B 1 45 ? 11.781 7.531 -4.934 1 85.88 45 ASP B N 1
ATOM 1124 C CA . ASP B 1 45 ? 10.836 6.414 -4.895 1 85.88 45 ASP B CA 1
ATOM 1125 C C . ASP B 1 45 ? 11.531 5.094 -5.219 1 85.88 45 ASP B C 1
ATOM 1127 O O . ASP B 1 45 ? 12.383 5.035 -6.109 1 85.88 45 ASP B O 1
ATOM 1131 N N . TYR B 1 46 ? 11.195 4.07 -4.488 1 91.44 46 TYR B N 1
ATOM 1132 C CA . TYR B 1 46 ? 11.695 2.746 -4.844 1 91.44 46 TYR B CA 1
ATOM 1133 C C . TYR B 1 46 ? 10.742 1.66 -4.348 1 91.44 46 TYR B C 1
ATOM 1135 O O . TYR B 1 46 ? 9.867 1.921 -3.518 1 91.44 46 TYR B O 1
ATOM 1143 N N . LEU B 1 47 ? 10.977 0.438 -4.973 1 93.25 47 LEU B N 1
ATOM 1144 C CA . LEU B 1 47 ? 10.156 -0.729 -4.668 1 93.25 47 LEU B CA 1
ATOM 1145 C C . LEU B 1 47 ? 11.008 -1.858 -4.098 1 93.25 47 LEU B C 1
ATOM 1147 O O . LEU B 1 47 ? 12.062 -2.186 -4.645 1 93.25 47 LEU B O 1
ATOM 1151 N N . GLU B 1 48 ? 10.586 -2.387 -2.945 1 94.94 48 GLU B N 1
ATOM 1152 C CA . GLU B 1 48 ? 11.164 -3.623 -2.424 1 94.94 48 GLU B CA 1
ATOM 1153 C C . GLU B 1 48 ? 10.234 -4.809 -2.672 1 94.94 48 GLU B C 1
ATOM 1155 O O . GLU B 1 48 ? 9.023 -4.707 -2.486 1 94.94 48 GLU B O 1
ATOM 1160 N N . LEU B 1 49 ? 10.836 -5.902 -3.15 1 97.38 49 LEU B N 1
ATOM 1161 C CA . LEU B 1 49 ? 10.102 -7.145 -3.354 1 97.38 49 LEU B CA 1
ATOM 1162 C C . LEU B 1 49 ? 10.594 -8.234 -2.406 1 97.38 49 LEU B C 1
ATOM 1164 O O . LEU B 1 49 ? 11.797 -8.5 -2.332 1 97.38 49 LEU B O 1
ATOM 1168 N N . TYR B 1 50 ? 9.617 -8.836 -1.694 1 98.06 50 TYR B N 1
ATOM 1169 C CA . TYR B 1 50 ? 9.961 -9.883 -0.746 1 98.06 50 TYR B CA 1
ATOM 1170 C C . TYR B 1 50 ? 9.25 -11.188 -1.1 1 98.06 50 TYR B C 1
ATOM 1172 O O . TYR B 1 50 ? 8.094 -11.18 -1.513 1 98.06 50 TYR B O 1
ATOM 1180 N N . ASP B 1 51 ? 9.977 -12.258 -0.961 1 98.5 51 ASP B N 1
ATOM 1181 C CA . ASP B 1 51 ? 9.391 -13.586 -0.848 1 98.5 51 ASP B CA 1
ATOM 1182 C C . ASP B 1 51 ? 9.172 -13.969 0.614 1 98.5 51 ASP B C 1
ATOM 1184 O O . ASP B 1 51 ? 10.078 -13.82 1.441 1 98.5 51 ASP B O 1
ATOM 1188 N N . VAL B 1 52 ? 7.977 -14.461 0.932 1 97.5 52 VAL B N 1
ATOM 1189 C CA . VAL B 1 52 ? 7.742 -14.875 2.314 1 97.5 52 VAL B CA 1
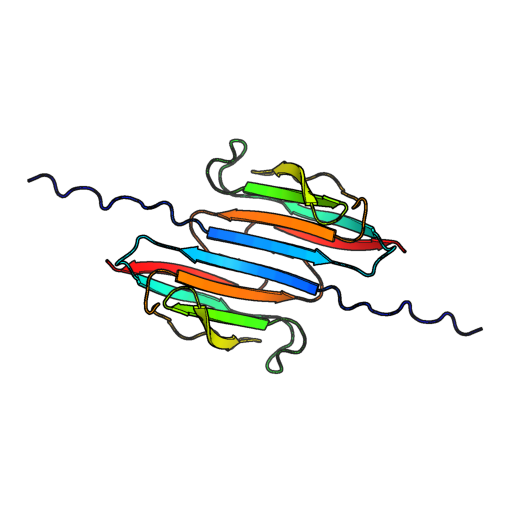ATOM 1190 C C . VAL B 1 52 ? 7.852 -16.391 2.428 1 97.5 52 VAL B C 1
ATOM 1192 O O . VAL B 1 52 ? 7.031 -17.125 1.87 1 97.5 52 VAL B O 1
ATOM 1195 N N . VAL B 1 53 ? 8.812 -16.844 3.123 1 97.62 53 VAL B N 1
ATOM 1196 C CA . VAL B 1 53 ? 9.094 -18.266 3.279 1 97.62 53 VAL B CA 1
ATOM 1197 C C . VAL B 1 53 ? 8.977 -18.656 4.75 1 97.62 53 VAL B C 1
ATOM 1199 O O . VAL B 1 53 ? 9.688 -18.125 5.602 1 97.62 53 VAL B O 1
ATOM 1202 N N . SER B 1 54 ? 8.016 -19.578 5.082 1 97.38 54 SER B N 1
ATOM 1203 C CA . SER B 1 54 ? 7.734 -20 6.453 1 97.38 54 SER B CA 1
ATOM 1204 C C . SER B 1 54 ? 7.434 -18.797 7.348 1 97.38 54 SER B C 1
ATOM 1206 O O . SER B 1 54 ? 7.957 -18.703 8.461 1 97.38 54 SER B O 1
ATOM 1208 N N . GLY B 1 55 ? 6.801 -17.797 6.785 1 96.25 55 GLY B N 1
ATOM 1209 C CA . GLY B 1 55 ? 6.324 -16.625 7.508 1 96.25 55 GLY B CA 1
ATOM 1210 C C . GLY B 1 55 ? 7.355 -15.523 7.609 1 96.25 55 GLY B C 1
ATOM 1211 O O . GLY B 1 55 ? 7.102 -14.477 8.219 1 96.25 55 GLY B O 1
ATOM 1212 N N . VAL B 1 56 ? 8.555 -15.75 7.008 1 97.94 56 VAL B N 1
ATOM 1213 C CA . VAL B 1 56 ? 9.633 -14.773 7.109 1 97.94 56 VAL B CA 1
ATOM 1214 C C . VAL B 1 56 ? 9.836 -14.086 5.762 1 97.94 56 VAL B C 1
ATOM 1216 O O . VAL B 1 56 ? 10.039 -14.75 4.742 1 97.94 56 VAL B O 1
ATOM 1219 N N . PRO B 1 57 ? 9.805 -12.828 5.785 1 98.06 57 PRO B N 1
ATOM 1220 C CA . PRO B 1 57 ? 10.07 -12.133 4.527 1 98.06 57 PRO B CA 1
ATOM 1221 C C . PRO B 1 57 ? 11.539 -12.18 4.125 1 98.06 57 PRO B C 1
ATOM 1223 O O . PRO B 1 57 ? 12.414 -11.859 4.934 1 98.06 57 PRO B O 1
ATOM 1226 N N . VAL B 1 58 ? 11.82 -12.602 2.924 1 98.56 58 VAL B N 1
ATOM 1227 C CA . VAL B 1 58 ? 13.148 -12.625 2.322 1 98.56 58 VAL B CA 1
ATOM 1228 C C . VAL B 1 58 ? 13.227 -11.609 1.187 1 98.56 58 VAL B C 1
ATOM 1230 O O . VAL B 1 58 ? 12.445 -11.68 0.232 1 98.56 58 VAL B O 1
ATOM 1233 N N . LEU B 1 59 ? 14.164 -10.656 1.259 1 98.62 59 LEU B N 1
ATOM 1234 C CA . LEU B 1 59 ? 14.297 -9.617 0.244 1 98.62 59 LEU B CA 1
ATOM 1235 C C . LEU B 1 59 ? 14.828 -10.203 -1.062 1 98.62 59 LEU B C 1
ATOM 1237 O O . LEU B 1 59 ? 15.914 -10.789 -1.089 1 98.62 59 LEU B O 1
ATOM 1241 N N . LEU B 1 60 ? 13.992 -9.984 -2.1 1 98.44 60 LEU B N 1
ATOM 1242 C CA . LEU B 1 60 ? 14.398 -10.461 -3.416 1 98.44 60 LEU B CA 1
ATOM 1243 C C . LEU B 1 60 ? 15.148 -9.375 -4.18 1 98.44 60 LEU B C 1
ATOM 1245 O O . LEU B 1 60 ? 15.984 -9.672 -5.031 1 98.44 60 LEU B O 1
ATOM 1249 N N . GLY B 1 61 ? 14.828 -8.094 -4.004 1 97.38 61 GLY B N 1
ATOM 1250 C CA . GLY B 1 61 ? 15.508 -6.992 -4.672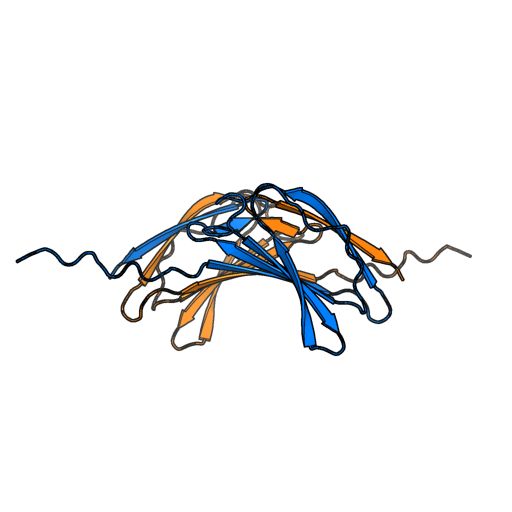 1 97.38 61 GLY B CA 1
ATOM 1251 C C . GLY B 1 61 ? 14.891 -5.637 -4.375 1 97.38 61 GLY B C 1
ATOM 1252 O O . GLY B 1 61 ? 13.789 -5.562 -3.82 1 97.38 61 GLY B O 1
ATOM 1253 N N . VAL B 1 62 ? 15.664 -4.625 -4.672 1 95.44 62 VAL B N 1
ATOM 1254 C CA . VAL B 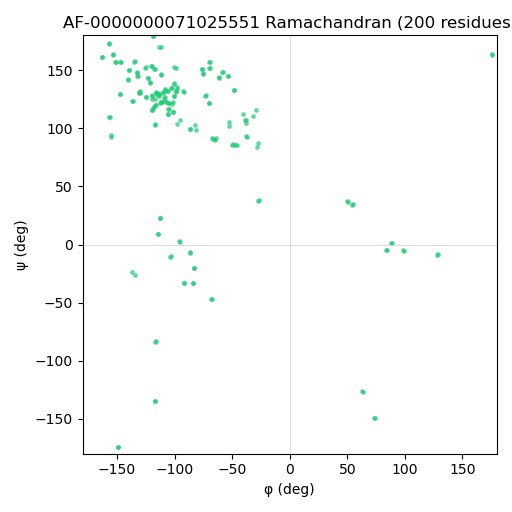1 62 ? 15.242 -3.229 -4.625 1 95.44 62 VAL B CA 1
ATOM 1255 C C . VAL B 1 62 ? 15.297 -2.623 -6.027 1 95.44 62 VAL B C 1
ATOM 1257 O O . VAL B 1 62 ? 16.297 -2.781 -6.738 1 95.44 62 VAL B O 1
ATOM 1260 N N . TYR B 1 63 ? 14.211 -1.986 -6.359 1 94.69 63 TYR B N 1
ATOM 1261 C CA . TYR B 1 63 ? 14.094 -1.54 -7.742 1 94.69 63 TYR B CA 1
ATOM 1262 C C . TYR B 1 63 ? 13.641 -0.086 -7.809 1 94.69 63 TYR B C 1
ATOM 1264 O O . TYR B 1 63 ? 12.789 0.342 -7.027 1 94.69 63 TYR B O 1
ATOM 1272 N N . CYS B 1 64 ? 14.125 0.693 -8.797 1 93.38 64 CYS B N 1
ATOM 1273 C CA . CYS B 1 64 ? 13.82 2.107 -8.977 1 93.38 64 CYS B CA 1
ATOM 1274 C C . CYS B 1 64 ? 14.039 2.535 -10.422 1 93.38 64 CYS B C 1
ATOM 1276 O O . CYS B 1 64 ? 14.539 1.756 -11.234 1 93.38 64 CYS B O 1
ATOM 1278 N N . GLY B 1 65 ? 13.625 3.803 -10.664 1 92.56 65 GLY B N 1
ATOM 1279 C CA . GLY B 1 65 ? 13.766 4.277 -12.031 1 92.56 65 GLY B CA 1
ATOM 1280 C C . GLY B 1 65 ? 12.93 3.492 -13.023 1 92.56 65 GLY B C 1
ATOM 1281 O O . GLY B 1 65 ? 11.719 3.328 -12.836 1 92.56 65 GLY B O 1
ATOM 1282 N N . THR B 1 66 ? 13.578 2.982 -14.078 1 93.75 66 THR B N 1
ATOM 1283 C CA . THR B 1 66 ? 12.852 2.242 -15.102 1 93.75 66 THR B CA 1
ATOM 1284 C C . THR B 1 66 ? 13.281 0.779 -15.117 1 93.75 66 THR B C 1
ATOM 1286 O O . THR B 1 66 ? 12.914 0.031 -16.031 1 93.75 66 THR B O 1
ATOM 1289 N N . ASP B 1 67 ? 14.047 0.397 -14.148 1 92.19 67 ASP B N 1
ATOM 1290 C CA . ASP B 1 67 ? 14.492 -0.99 -14.055 1 92.19 67 ASP B CA 1
ATOM 1291 C C . ASP B 1 67 ? 13.469 -1.847 -13.312 1 92.19 67 ASP B C 1
ATOM 1293 O O . ASP B 1 67 ? 13.523 -1.965 -12.086 1 92.19 67 ASP B O 1
ATOM 1297 N N . ALA B 1 68 ? 12.719 -2.51 -14.109 1 94.62 68 ALA B N 1
ATOM 1298 C CA . ALA B 1 68 ? 11.641 -3.287 -13.516 1 94.62 68 ALA B CA 1
ATOM 1299 C C . ALA B 1 68 ? 12.172 -4.559 -12.867 1 94.62 68 ALA B C 1
ATOM 1301 O O . ALA B 1 68 ? 13.188 -5.105 -13.289 1 94.62 68 ALA B O 1
ATOM 1302 N N . PRO B 1 69 ? 11.484 -5.02 -11.836 1 96.81 69 PRO B N 1
ATOM 1303 C CA . PRO B 1 69 ? 11.82 -6.352 -11.32 1 96.81 69 PRO B CA 1
ATOM 1304 C C . PRO B 1 69 ? 11.688 -7.445 -12.375 1 96.81 69 PRO B C 1
ATOM 1306 O O . PRO B 1 69 ? 10.844 -7.34 -13.273 1 96.81 69 PRO B O 1
ATOM 1309 N N . PRO B 1 70 ? 12.516 -8.453 -12.258 1 97.69 70 PRO B N 1
ATOM 1310 C CA . PRO B 1 70 ? 12.297 -9.594 -13.156 1 97.69 70 PRO B CA 1
ATOM 1311 C C . PRO B 1 70 ? 11.031 -10.375 -12.812 1 97.69 70 PRO B C 1
ATOM 1313 O O . PRO B 1 70 ? 10.516 -10.273 -11.695 1 97.69 70 PRO B O 1
ATOM 1316 N N . ASP B 1 71 ? 10.516 -11.094 -13.852 1 97.62 71 ASP B N 1
ATOM 1317 C CA . ASP B 1 71 ? 9.43 -12.016 -13.531 1 97.62 71 ASP B CA 1
ATOM 1318 C C . ASP B 1 71 ? 9.789 -12.875 -12.32 1 97.62 71 ASP B C 1
ATOM 1320 O O . ASP B 1 71 ? 10.883 -13.43 -12.242 1 97.62 71 ASP B O 1
ATOM 1324 N N . THR B 1 72 ? 8.828 -12.969 -11.375 1 97.75 72 THR B N 1
ATOM 1325 C CA . THR B 1 72 ? 9.156 -13.586 -10.094 1 97.75 72 THR B CA 1
ATOM 1326 C C . THR B 1 72 ? 8.117 -14.641 -9.727 1 97.75 72 THR B C 1
ATOM 1328 O O . THR B 1 72 ? 6.914 -14.406 -9.828 1 97.75 72 THR B O 1
ATOM 1331 N N . THR B 1 73 ? 8.586 -15.789 -9.344 1 97.44 73 THR B N 1
ATOM 1332 C CA . THR B 1 73 ? 7.723 -16.828 -8.781 1 97.44 73 THR B CA 1
ATOM 1333 C C . THR B 1 73 ? 7.98 -16.984 -7.289 1 97.44 73 THR B C 1
ATOM 1335 O O . THR B 1 73 ? 9.133 -17.094 -6.859 1 97.44 73 THR B O 1
ATOM 1338 N N . SER B 1 74 ? 6.93 -17.047 -6.547 1 97.31 74 SER B N 1
ATOM 1339 C CA . SER B 1 74 ? 7.086 -17.172 -5.102 1 97.31 74 SER B CA 1
ATOM 1340 C C . SER B 1 74 ? 7.492 -18.578 -4.703 1 97.31 74 SER B C 1
ATOM 1342 O O . SER B 1 74 ? 7.168 -19.547 -5.402 1 97.31 74 SER B O 1
ATOM 1344 N N . THR B 1 75 ? 8.297 -18.719 -3.627 1 98.06 75 THR B N 1
ATOM 1345 C CA . THR B 1 75 ? 8.68 -20.016 -3.088 1 98.06 75 THR B CA 1
ATOM 1346 C C . THR B 1 75 ? 7.473 -20.734 -2.479 1 98.06 75 THR B C 1
ATOM 1348 O O . THR B 1 75 ? 7.297 -21.938 -2.66 1 98.06 75 THR B O 1
ATOM 1351 N N . GLU B 1 76 ? 6.695 -20.047 -1.685 1 96.81 76 GLU B N 1
ATOM 1352 C CA . GLU B 1 76 ? 5.453 -20.531 -1.097 1 96.81 76 GLU B CA 1
ATOM 1353 C C . GLU B 1 76 ? 4.254 -19.719 -1.568 1 96.81 76 GLU B C 1
ATOM 1355 O O . GLU B 1 76 ? 4.121 -19.438 -2.762 1 96.81 76 GLU B O 1
ATOM 1360 N N . ASN B 1 77 ? 3.371 -19.328 -0.714 1 94.62 77 ASN B N 1
ATOM 1361 C CA . ASN B 1 77 ? 2.096 -18.812 -1.182 1 94.62 77 ASN B CA 1
ATOM 1362 C C . ASN B 1 77 ? 1.953 -17.312 -0.864 1 94.62 77 ASN B C 1
ATOM 1364 O O . ASN B 1 77 ? 0.838 -16.812 -0.768 1 94.62 77 ASN B O 1
ATOM 1368 N N . GLU B 1 78 ? 3.119 -16.594 -0.664 1 93.69 78 GLU B N 1
ATOM 1369 C CA . GLU B 1 78 ? 3.004 -15.188 -0.282 1 93.69 78 GLU B CA 1
ATOM 1370 C C . GLU B 1 78 ? 4.156 -14.367 -0.853 1 93.69 78 GLU B C 1
ATOM 1372 O O . GLU B 1 78 ? 5.312 -14.773 -0.78 1 93.69 78 GLU B O 1
ATOM 1377 N N . LEU B 1 79 ? 3.816 -13.242 -1.521 1 95.25 79 LEU B N 1
ATOM 1378 C CA . LEU B 1 79 ? 4.75 -12.18 -1.881 1 95.25 79 LEU B CA 1
ATOM 1379 C C . LEU B 1 79 ? 4.367 -10.867 -1.202 1 95.25 79 LEU B C 1
ATOM 1381 O O . LEU B 1 79 ? 3.191 -10.633 -0.924 1 95.25 79 LEU B O 1
ATOM 1385 N N . ARG B 1 80 ? 5.371 -10.109 -0.98 1 94.19 80 ARG B N 1
ATOM 1386 C CA . ARG B 1 80 ? 5.172 -8.781 -0.406 1 94.19 80 ARG B CA 1
ATOM 1387 C C . ARG B 1 80 ? 5.918 -7.719 -1.21 1 94.19 80 ARG B C 1
ATOM 1389 O O . ARG B 1 80 ? 7.09 -7.895 -1.545 1 94.19 80 ARG B O 1
ATOM 1396 N N . LEU B 1 81 ? 5.156 -6.66 -1.545 1 93.88 81 LEU B N 1
ATOM 1397 C CA . LEU B 1 81 ? 5.738 -5.484 -2.189 1 93.88 81 LEU B CA 1
ATOM 1398 C C . LEU B 1 81 ? 5.672 -4.27 -1.268 1 93.88 81 LEU B C 1
ATOM 1400 O O . LEU B 1 81 ? 4.621 -3.979 -0.693 1 93.88 81 LEU B O 1
ATOM 1404 N N . VAL B 1 82 ? 6.797 -3.592 -1.085 1 91.81 82 VAL B N 1
ATOM 1405 C CA . VAL B 1 82 ? 6.828 -2.371 -0.285 1 91.81 82 VAL B CA 1
ATOM 1406 C C . VAL B 1 82 ? 7.293 -1.199 -1.148 1 91.81 82 VAL B C 1
ATOM 1408 O O . VAL B 1 82 ? 8.445 -1.16 -1.584 1 91.81 82 VAL B O 1
ATOM 1411 N N . PHE B 1 83 ? 6.391 -0.267 -1.32 1 89.81 83 PHE B N 1
ATOM 1412 C CA . PHE B 1 83 ? 6.684 0.938 -2.088 1 89.81 83 PHE B CA 1
ATOM 1413 C C . PHE B 1 83 ? 6.984 2.111 -1.162 1 89.81 83 PHE B C 1
ATOM 1415 O O . PHE B 1 83 ? 6.184 2.432 -0.281 1 89.81 83 PHE B O 1
ATOM 1422 N N . HIS B 1 84 ? 8.086 2.721 -1.404 1 87.31 84 HIS B N 1
ATOM 1423 C CA . HIS B 1 84 ? 8.508 3.91 -0.672 1 87.31 84 HIS B CA 1
ATOM 1424 C C . HIS B 1 84 ? 8.406 5.16 -1.544 1 87.31 84 HIS B C 1
ATOM 1426 O O . HIS B 1 84 ? 8.938 5.188 -2.656 1 87.31 84 HIS B O 1
ATOM 1432 N N . SER B 1 85 ? 7.621 6.156 -1.028 1 81.75 85 SER B N 1
ATOM 1433 C CA . SER B 1 85 ? 7.496 7.41 -1.759 1 81.75 85 SER B CA 1
ATOM 1434 C C . SER B 1 85 ? 7.617 8.609 -0.823 1 81.75 85 SER B C 1
ATOM 1436 O O . SER B 1 85 ? 7.352 8.5 0.375 1 81.75 85 SER B O 1
ATOM 1438 N N . ASP B 1 86 ? 7.988 9.812 -1.258 1 77.62 86 ASP B N 1
ATOM 1439 C CA . ASP B 1 86 ? 8.195 10.984 -0.406 1 77.62 86 ASP B CA 1
ATOM 1440 C C . ASP B 1 86 ? 7.02 11.953 -0.512 1 77.62 86 ASP B C 1
ATOM 1442 O O . ASP B 1 86 ? 6.895 12.875 0.296 1 77.62 86 ASP B O 1
ATOM 1446 N N . SER B 1 87 ? 6.152 11.766 -1.393 1 71.75 87 SER B N 1
ATOM 1447 C CA . SER B 1 87 ? 5.332 12.961 -1.542 1 71.75 87 SER B CA 1
ATOM 1448 C C . SER B 1 87 ? 3.854 12.609 -1.661 1 71.75 87 SER B C 1
ATOM 1450 O O . SER B 1 87 ? 2.986 13.469 -1.507 1 71.75 87 SER B O 1
ATOM 1452 N N . SER B 1 88 ? 3.406 11.539 -2.037 1 76.44 88 SER B N 1
ATOM 1453 C CA . SER B 1 88 ? 1.981 11.312 -2.248 1 76.44 88 SER B CA 1
ATOM 1454 C C . SER B 1 88 ? 1.617 9.844 -2.021 1 76.44 88 SER B C 1
ATOM 1456 O O . SER B 1 88 ? 2.498 8.984 -1.943 1 76.44 88 SER B O 1
ATOM 1458 N N . VAL B 1 89 ? 0.339 9.82 -1.732 1 82 89 VAL B N 1
ATOM 1459 C CA . VAL B 1 89 ? -0.28 8.508 -1.639 1 82 89 VAL B CA 1
ATOM 1460 C C . VAL B 1 89 ? -1.165 8.258 -2.859 1 82 89 VAL B C 1
ATOM 1462 O O . VAL B 1 89 ? -1.928 9.141 -3.266 1 82 89 VAL B O 1
ATOM 1465 N N . GLY B 1 90 ? -0.998 7.148 -3.412 1 82.12 90 GLY B N 1
ATOM 1466 C CA . GLY B 1 90 ? -1.894 6.879 -4.523 1 82.12 90 GLY B CA 1
ATOM 1467 C C . GLY B 1 90 ? -1.956 5.41 -4.898 1 82.12 90 GLY B C 1
ATOM 1468 O O . GLY B 1 90 ? -1.107 4.621 -4.48 1 82.12 90 GLY B O 1
ATOM 1469 N N . ASP B 1 91 ? -2.934 4.996 -5.574 1 79.81 91 ASP B N 1
ATOM 1470 C CA . ASP B 1 91 ? -3.172 3.709 -6.215 1 79.81 91 ASP B CA 1
ATOM 1471 C C . ASP B 1 91 ? -4.027 3.869 -7.473 1 79.81 91 ASP B C 1
ATOM 1473 O O . ASP B 1 91 ? -4.23 4.988 -7.953 1 79.81 91 ASP B O 1
ATOM 1477 N N . ASN B 1 92 ? -4.375 2.576 -8.016 1 74.44 92 ASN B N 1
ATOM 1478 C CA . ASN B 1 92 ? -5.262 2.617 -9.18 1 74.44 92 ASN B CA 1
ATOM 1479 C C . ASN B 1 92 ? -6.633 3.174 -8.812 1 74.44 92 ASN B C 1
ATOM 1481 O O . ASN B 1 92 ? -7.465 2.463 -8.25 1 74.44 92 ASN B O 1
ATOM 1485 N N . GLY B 1 93 ? -6.723 4.543 -8.953 1 81.69 93 GLY B N 1
ATOM 1486 C CA . GLY B 1 93 ? -8.039 5.141 -8.812 1 81.69 93 GLY B CA 1
ATOM 1487 C C . GLY B 1 93 ? -8.07 6.297 -7.828 1 81.69 93 GLY B C 1
ATOM 1488 O O . GLY B 1 93 ? -9.109 6.938 -7.648 1 81.69 93 GLY B O 1
ATOM 1489 N N . PHE B 1 94 ? -6.977 6.484 -7.133 1 89.06 94 PHE B N 1
ATOM 1490 C CA . PHE B 1 94 ? -6.996 7.695 -6.32 1 89.06 94 PHE B CA 1
ATOM 1491 C C . PHE B 1 94 ? -5.602 8.297 -6.211 1 89.06 94 PHE B C 1
ATOM 1493 O O . PHE B 1 94 ? -4.602 7.598 -6.406 1 89.06 94 PHE B O 1
ATOM 1500 N N . LEU B 1 95 ? -5.59 9.547 -5.941 1 90 95 LEU B N 1
ATOM 1501 C CA . LEU B 1 95 ? -4.406 10.336 -5.621 1 90 95 LEU B CA 1
ATOM 1502 C C . LEU B 1 95 ? -4.676 11.266 -4.438 1 90 95 LEU B C 1
ATOM 1504 O O . LEU B 1 95 ? -5.625 12.055 -4.465 1 90 95 LEU B O 1
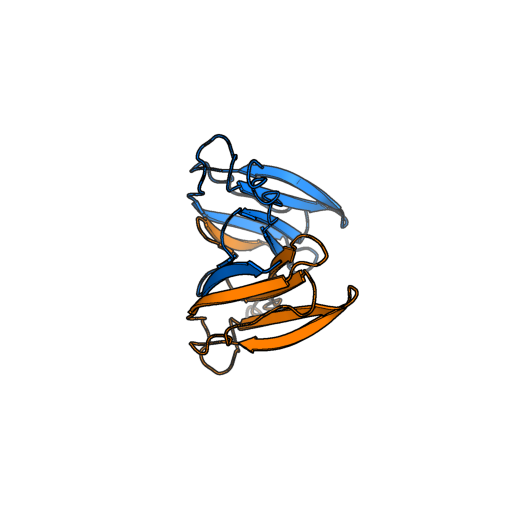ATOM 1508 N N . ALA B 1 96 ? -3.826 11.086 -3.426 1 91.5 96 ALA B N 1
ATOM 1509 C CA . ALA B 1 96 ? -3.994 11.891 -2.219 1 91.5 96 ALA B CA 1
ATOM 1510 C C . ALA B 1 96 ? -2.721 12.664 -1.897 1 91.5 96 ALA B C 1
ATOM 1512 O O . ALA B 1 96 ? -1.611 12.164 -2.1 1 91.5 96 ALA B O 1
ATOM 1513 N N . ASN B 1 97 ? -3.057 13.852 -1.422 1 90.5 97 ASN B N 1
ATOM 15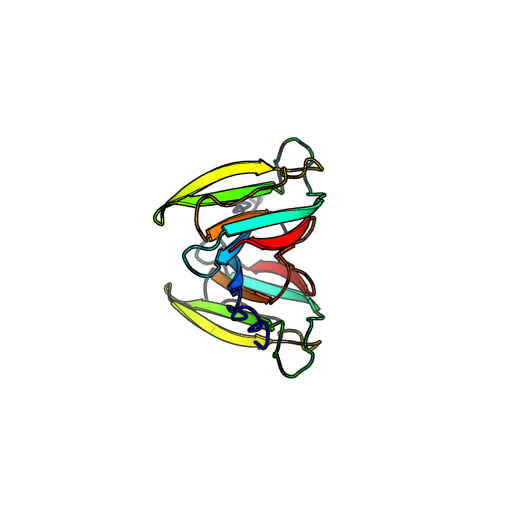14 C CA . ASN B 1 97 ? -1.981 14.703 -0.93 1 90.5 97 ASN B CA 1
ATOM 1515 C C . ASN B 1 97 ? -2.17 15.047 0.544 1 90.5 97 ASN B C 1
ATOM 1517 O O . ASN B 1 97 ? -3.281 14.969 1.067 1 90.5 97 ASN B O 1
ATOM 1521 N N . TYR B 1 98 ? -1.042 15.32 1.193 1 89.62 98 TYR B N 1
ATOM 1522 C CA . TYR B 1 98 ? -1.171 15.703 2.596 1 89.62 98 TYR B CA 1
ATOM 1523 C C . TYR B 1 98 ? -0.209 16.828 2.945 1 89.62 98 TYR B C 1
ATOM 1525 O O . TYR B 1 98 ? 0.809 17.016 2.273 1 89.62 98 TYR B O 1
ATOM 1533 N N . VAL B 1 99 ? -0.626 17.641 3.92 1 89.25 99 VAL B N 1
ATOM 1534 C CA . VAL B 1 99 ? 0.232 18.688 4.484 1 89.25 99 VAL B CA 1
ATOM 1535 C C . VAL B 1 99 ? 0.311 18.516 6 1 89.25 99 VAL B C 1
ATOM 1537 O O . VAL B 1 99 ? -0.558 17.891 6.609 1 89.25 99 VAL B O 1
ATOM 1540 N N . THR B 1 100 ? 1.41 18.953 6.523 1 88.06 100 THR B N 1
ATOM 1541 C CA . THR B 1 100 ? 1.638 18.875 7.965 1 88.06 100 THR B CA 1
ATOM 1542 C C . THR B 1 100 ? 1.306 20.203 8.641 1 88.06 100 THR B C 1
ATOM 1544 O O . THR B 1 100 ? 1.569 21.266 8.086 1 88.06 100 THR B O 1
ATOM 1547 N N . ASN B 1 101 ? 0.586 20.031 9.766 1 85.88 101 ASN B N 1
ATOM 1548 C CA . ASN B 1 101 ? 0.25 21.219 10.547 1 85.88 101 ASN B CA 1
ATOM 1549 C C . ASN B 1 101 ? 0.884 21.172 11.938 1 85.88 101 ASN B C 1
ATOM 1551 O O . ASN B 1 101 ? 0.531 20.328 12.758 1 85.88 101 ASN B O 1
ATOM 1555 N N . SER B 1 102 ? 1.894 21.828 12.219 1 78.31 102 SER B N 1
ATOM 1556 C CA . SER B 1 102 ? 2.598 21.891 13.492 1 78.31 102 SER B CA 1
ATOM 1557 C C . SER B 1 102 ? 2.088 23.047 14.352 1 78.31 102 SER B C 1
ATOM 1559 O O . SER B 1 102 ? 1.655 24.078 13.828 1 78.31 102 SER B O 1
#

InterPro domains:
  IPR000859 CUB domain [PF00431] (2-98)
  IPR000859 CUB domain [PS01180] (1-101)
  IPR000859 CUB domain [SM00042] (2-101)
  IPR000859 CUB domain [cd00041] (2-100)
  IPR035914 Spermadhesin, CUB domain superfamily [G3DSA:2.60.120.290] (1-100)
  IPR035914 Spermadhesin, CUB domain superfamily [SSF49854] (2-100)
  IPR052129 Spermadhesin-Link domain-containing protein [PTHR46908] (2-101)

Radius of gyration: 18.35 Å; Cα contacts (8 Å, |Δi|>4): 538; chains: 2; bounding box: 41×72×38 Å

Foldseek 3Di:
DPPPDPPPPQPWDKDKDKFFDDWVDKDWDDDPFDAAPPAFVCPFKKKWKWAQDPNRTDTPDIGHGRDDDPTDMHPTGMMMMMITHRFWDDDVPDTDGDDDDD/DPPPPPDLPQPWDKDKDKFFDDWVDKDWDDDPFDAAPPAFVCPFKKKWKWAQDPNRTDTPDIGHGRDDDDTDMHPTGMMMMMITHRFWDDDVPDTDGDDDDD

pLDDT: mean 84.28, std 18.04, range [19.58, 98.62]

Organism: Stichopus japonicus (NCBI:txid307972)